Protein AF-A0A7R9A5H7-F1 (afdb_monomer)

Mean predicted aligned error: 11.34 Å

pLDDT: mean 80.97, std 15.88, range [33.88, 97.56]

Organism: NCBI:txid69355

Foldseek 3Di:
DWDFDDDDPPPPDPDTDTHDQVVDPPRDDPPDDDDDDDDDDDDPDDPVVVVVVVVVVVVVVCVVLVVLLVVLVVDDLVRLLLLQCLLPDVLSVLLSCLNVQLQVFFLSLLLLLLSLLLSVLQSLQLQVCQVPVDGDLDSQVSLVDPVLCVQLPVVLSVVCCQLCHDLLHVNSLCCSLQLQDFSVNSHSSNSSVSSSSSSSSSVSCVVVPVRDRDRDAFDDADLPQPQAQQDLLVVCLVVVLVDPLQDPRLNVLSVVLNVCVVVVVLLSNVSSVNSSVFLSLQVVLCVQVVHDPCLSHRDSPDDHCTPVNCLVPVVRVPVVDPVVVNVSCCQCCPDPPHRNVSSSSSNVRDPCVPCRVSNNSRD

Sequence (363 aa):
MDAIVEGEPGTGIRTNIVLPISLLSPPVKEMMTVIMKISIPSSSASSGEERDWYLQKLGALAEVSSAYIDRVKSFNDEEFSDCVAWTGKESTHILLQCRRDAQTGGVQSLLSLLLVSSHLERALGNVYWQMDRSVPIHMRDLLSSPHLKAIFEPDLMEMLQVLVGPPVSLNLRNLVWHGFLSPSEAYPVLPLLLIHAIMELGSSLQRHTDINIIPRPPAVVSSEIPSCPTLDLQVYLKDILSSPYVMSEMKCIWLAACEYALSQRYGESIILLLPQLECSLRILYCEVNGLPGRIITAEQDSLYLTFDEMMLRPKKLARLLPSNIMEMLLDLLIYPEGPRIRDRISHAELDLIKNCLLIFMPL

Radius of gyration: 23.61 Å; Cα contacts (8 Å, |Δi|>4): 423; chains: 1; bounding box: 52×78×53 Å

InterPro domains:
  IPR025209 Endoplasmic reticulum membrane-associated RNA degradation protein, N-terminal [PF13910] (122-200)
  IPR039635 Endoplasmic reticulum membrane-associated RNA degradation protein [PTHR31701] (108-352)

Structure (mmCIF, N/CA/C/O backbone):
data_AF-A0A7R9A5H7-F1
#
_entry.id   AF-A0A7R9A5H7-F1
#
loop_
_atom_site.group_PDB
_atom_site.id
_atom_site.type_symbol
_atom_site.label_atom_id
_atom_site.label_alt_id
_atom_site.label_comp_id
_atom_site.label_asym_id
_atom_site.label_entity_id
_atom_site.label_seq_id
_atom_site.pdbx_PDB_ins_code
_atom_site.Cartn_x
_atom_site.Cartn_y
_atom_site.Cartn_z
_atom_site.occupancy
_atom_site.B_iso_or_equiv
_atom_site.auth_seq_id
_atom_site.auth_comp_id
_atom_site.auth_asym_id
_atom_site.auth_atom_id
_atom_site.pdbx_PDB_model_num
ATOM 1 N N . MET A 1 1 ? 8.489 -51.190 -8.632 1.00 60.28 1 MET A N 1
ATOM 2 C CA . MET A 1 1 ? 8.102 -51.202 -10.054 1.00 60.28 1 MET A CA 1
ATOM 3 C C . MET A 1 1 ? 7.170 -50.032 -10.225 1.00 60.28 1 MET A C 1
ATOM 5 O O . MET A 1 1 ? 6.229 -49.922 -9.440 1.00 60.28 1 MET A O 1
ATOM 9 N N . ASP A 1 2 ? 7.471 -49.174 -11.186 1.00 68.50 2 ASP A N 1
ATOM 10 C CA . ASP A 1 2 ? 6.737 -47.936 -11.409 1.00 68.50 2 ASP A CA 1
ATOM 11 C C . ASP A 1 2 ? 5.939 -48.069 -12.704 1.00 68.50 2 ASP A C 1
ATOM 13 O O . ASP A 1 2 ? 6.400 -48.697 -13.659 1.00 68.50 2 ASP A O 1
ATOM 17 N N . ALA A 1 3 ? 4.729 -47.522 -12.714 1.00 67.75 3 ALA A N 1
ATOM 18 C CA . ALA A 1 3 ? 3.887 -47.446 -13.896 1.00 67.75 3 ALA A CA 1
ATOM 19 C C . ALA A 1 3 ? 4.054 -46.071 -14.545 1.00 67.75 3 ALA A C 1
ATOM 21 O O . ALA A 1 3 ? 4.063 -45.049 -13.856 1.00 67.75 3 ALA A O 1
ATOM 22 N N . ILE A 1 4 ? 4.159 -46.052 -15.872 1.00 72.19 4 ILE A N 1
ATOM 23 C CA . ILE A 1 4 ? 4.100 -44.824 -16.663 1.00 72.19 4 ILE A CA 1
ATOM 24 C C . ILE A 1 4 ? 2.643 -44.630 -17.073 1.00 72.19 4 ILE A C 1
ATOM 26 O O . ILE A 1 4 ? 2.078 -45.480 -17.759 1.00 72.19 4 ILE A O 1
ATOM 30 N N . VAL A 1 5 ? 2.033 -43.535 -16.623 1.00 69.31 5 VAL A N 1
ATOM 31 C CA . VAL A 1 5 ? 0.663 -43.160 -16.982 1.00 69.31 5 VAL A CA 1
ATOM 32 C C . VAL A 1 5 ? 0.712 -42.010 -17.979 1.00 69.31 5 VAL A C 1
ATOM 34 O O . VAL A 1 5 ? 1.260 -40.946 -17.682 1.00 69.31 5 VAL A O 1
ATOM 37 N N . GLU A 1 6 ? 0.137 -42.231 -19.158 1.00 67.69 6 GLU A N 1
ATOM 38 C CA . GLU A 1 6 ? -0.001 -41.218 -20.204 1.00 67.69 6 GLU A CA 1
ATOM 39 C C . GLU A 1 6 ? -1.362 -40.521 -20.070 1.00 67.69 6 GLU A C 1
ATOM 41 O O . GLU A 1 6 ? -2.392 -41.172 -19.878 1.00 67.69 6 GLU A O 1
ATOM 46 N N . GLY A 1 7 ? -1.371 -39.188 -20.129 1.00 62.53 7 GLY A N 1
ATOM 47 C CA . GLY A 1 7 ? -2.604 -38.403 -20.079 1.00 62.53 7 GLY A CA 1
ATOM 48 C C . GLY A 1 7 ? -3.369 -38.472 -21.401 1.00 62.53 7 GLY A C 1
ATOM 49 O O . GLY A 1 7 ? -2.778 -38.331 -22.471 1.00 62.53 7 GLY A O 1
ATOM 50 N N . GLU A 1 8 ? -4.693 -38.643 -21.347 1.00 60.75 8 GLU A N 1
ATOM 51 C CA . GLU A 1 8 ? -5.520 -38.554 -22.554 1.00 60.75 8 GLU A CA 1
ATOM 52 C C . GLU A 1 8 ? -5.521 -37.118 -23.117 1.00 60.75 8 GLU A C 1
ATOM 54 O O . GLU A 1 8 ? -5.606 -36.146 -22.349 1.00 60.75 8 GLU A O 1
ATOM 59 N N . PRO A 1 9 ? -5.484 -36.947 -24.452 1.00 52.91 9 PRO A N 1
ATOM 60 C CA . PRO A 1 9 ? -5.570 -35.636 -25.084 1.00 52.91 9 PRO A CA 1
ATOM 61 C C . PRO A 1 9 ? -6.820 -34.869 -24.626 1.00 52.91 9 PRO A C 1
ATOM 63 O O . PRO A 1 9 ? -7.940 -35.348 -24.766 1.00 52.91 9 PRO A O 1
ATOM 66 N N . GLY A 1 10 ? -6.631 -33.658 -24.089 1.00 53.56 10 GLY A N 1
ATOM 67 C CA . GLY A 1 10 ? -7.722 -32.794 -23.608 1.00 53.56 10 GLY A CA 1
ATOM 68 C C . GLY A 1 10 ? -7.924 -32.769 -22.088 1.00 53.56 10 GLY A C 1
ATOM 69 O O . GLY A 1 10 ? -8.675 -31.933 -21.599 1.00 53.56 10 GLY A O 1
ATOM 70 N N . THR A 1 11 ? -7.209 -33.604 -21.327 1.00 55.09 11 THR A N 1
ATOM 71 C CA . THR A 1 11 ? -7.304 -33.666 -19.850 1.00 55.09 11 THR A CA 1
ATOM 72 C C . THR A 1 11 ? -6.388 -32.680 -19.106 1.00 55.09 11 THR A C 1
ATOM 74 O O . THR A 1 11 ? -6.366 -32.654 -17.879 1.00 55.09 11 THR A O 1
ATOM 77 N N . GLY A 1 12 ? -5.618 -31.853 -19.825 1.00 49.81 12 GLY A N 1
ATOM 78 C CA . GLY A 1 12 ? -4.694 -30.868 -19.240 1.00 49.81 12 GLY A CA 1
ATOM 79 C C . GLY A 1 12 ? -3.368 -31.445 -18.721 1.00 49.81 12 GLY A C 1
ATOM 80 O O . GLY A 1 12 ? -2.434 -30.685 -18.478 1.00 49.81 12 GLY A O 1
ATOM 81 N N . ILE A 1 13 ? -3.236 -32.771 -18.628 1.00 53.62 13 ILE A N 1
ATOM 82 C CA . ILE A 1 13 ? -1.994 -33.458 -18.254 1.00 53.62 13 ILE A CA 1
ATOM 83 C C . ILE A 1 13 ? -1.154 -33.665 -19.521 1.00 53.62 13 ILE A C 1
ATOM 85 O O . ILE A 1 13 ? -1.473 -34.503 -20.358 1.00 53.62 13 ILE A O 1
ATOM 89 N N . ARG A 1 14 ? -0.097 -32.859 -19.693 1.00 47.81 14 ARG A N 1
ATOM 90 C CA . ARG A 1 14 ? 0.776 -32.874 -20.889 1.00 47.81 14 ARG A CA 1
ATOM 91 C C . ARG A 1 14 ? 2.026 -33.751 -20.753 1.00 47.81 14 ARG A C 1
ATOM 93 O O . ARG A 1 14 ? 2.847 -33.767 -21.665 1.00 47.81 14 ARG A O 1
ATOM 100 N N . THR A 1 15 ? 2.202 -34.443 -19.630 1.00 56.44 15 THR A N 1
ATOM 101 C CA . THR A 1 15 ? 3.423 -35.199 -19.325 1.00 56.44 15 THR A CA 1
ATOM 102 C C . THR A 1 15 ? 3.112 -36.599 -18.811 1.00 56.44 15 THR A C 1
ATOM 104 O O . THR A 1 15 ? 2.104 -36.821 -18.142 1.00 56.44 15 THR A O 1
ATOM 107 N N . ASN A 1 16 ? 4.007 -37.540 -19.117 1.00 64.81 16 ASN A N 1
ATOM 108 C CA . ASN A 1 16 ? 3.964 -38.896 -18.582 1.00 64.81 16 ASN A CA 1
ATOM 109 C C . ASN A 1 16 ? 4.237 -38.852 -17.075 1.00 64.81 16 ASN A C 1
ATOM 111 O O . ASN A 1 16 ? 5.277 -38.349 -16.644 1.00 64.81 16 ASN A O 1
ATOM 115 N N . ILE A 1 17 ? 3.307 -39.371 -16.275 1.00 65.50 17 ILE A N 1
ATOM 116 C CA . ILE A 1 17 ? 3.419 -39.397 -14.815 1.00 65.50 17 ILE A CA 1
ATOM 117 C C . ILE A 1 17 ? 3.947 -40.768 -14.403 1.00 65.50 17 ILE A C 1
ATOM 119 O O . ILE A 1 17 ? 3.361 -41.798 -14.737 1.00 65.50 17 ILE A O 1
ATOM 123 N N . VAL A 1 18 ? 5.053 -40.780 -13.661 1.00 69.94 18 VAL A N 1
ATOM 124 C CA . VAL A 1 18 ? 5.588 -41.997 -13.043 1.00 69.94 18 VAL A CA 1
ATOM 125 C C . VAL A 1 18 ? 4.899 -42.189 -11.694 1.00 69.94 18 VAL A C 1
ATOM 127 O O . VAL A 1 18 ? 5.026 -41.344 -10.809 1.00 69.94 18 VAL A O 1
ATOM 130 N N . LEU A 1 19 ? 4.157 -43.286 -11.534 1.00 65.56 19 LEU A N 1
ATOM 131 C CA . LEU A 1 19 ? 3.451 -43.618 -10.295 1.00 65.56 19 LEU A CA 1
ATOM 132 C C . LEU A 1 19 ? 3.940 -44.955 -9.724 1.00 65.56 19 LEU A C 1
ATOM 134 O O . LEU A 1 19 ? 4.037 -45.937 -10.464 1.00 65.56 19 LEU A O 1
ATOM 138 N N . PRO A 1 20 ? 4.165 -45.050 -8.403 1.00 70.44 20 PRO A N 1
ATOM 139 C CA . PRO A 1 20 ? 4.337 -46.335 -7.739 1.00 70.44 20 PRO A CA 1
ATOM 140 C C . PRO A 1 20 ? 3.118 -47.238 -7.974 1.00 70.44 20 PRO A C 1
ATOM 142 O O . PRO A 1 20 ? 1.987 -46.842 -7.684 1.00 70.44 20 PRO A O 1
ATOM 145 N N . ILE A 1 21 ? 3.332 -48.478 -8.434 1.00 67.25 21 ILE A N 1
ATOM 146 C CA . ILE A 1 21 ? 2.239 -49.446 -8.684 1.00 67.25 21 ILE A CA 1
ATOM 147 C C . ILE A 1 21 ? 1.399 -49.705 -7.421 1.00 67.25 21 ILE A C 1
ATOM 149 O O . ILE A 1 21 ? 0.213 -50.003 -7.518 1.00 67.25 21 ILE A O 1
ATOM 153 N N . SER A 1 22 ? 1.979 -49.534 -6.229 1.00 68.94 22 SER A N 1
ATOM 154 C CA . SER A 1 22 ? 1.278 -49.663 -4.945 1.00 68.94 22 SER A CA 1
ATOM 155 C C . SER A 1 22 ? 0.142 -48.654 -4.737 1.00 68.94 22 SER A C 1
ATOM 157 O O . SER A 1 22 ? -0.723 -48.903 -3.901 1.00 68.94 22 SER A O 1
ATOM 159 N N . LEU A 1 23 ? 0.129 -47.534 -5.468 1.00 60.19 23 LEU A N 1
ATOM 160 C CA . LEU A 1 23 ? -0.928 -46.518 -5.398 1.00 60.19 23 LEU A CA 1
ATOM 161 C C . LEU A 1 23 ? -2.096 -46.800 -6.354 1.00 60.19 23 LEU A C 1
ATOM 163 O O . LEU A 1 23 ? -3.109 -46.103 -6.309 1.00 60.19 23 LEU A O 1
ATOM 167 N N . LEU A 1 24 ? -1.970 -47.808 -7.219 1.00 65.12 24 LEU A N 1
ATOM 168 C CA . LEU A 1 24 ? -2.985 -48.168 -8.198 1.00 65.12 24 LEU A CA 1
ATOM 169 C C . LEU A 1 24 ? -3.848 -49.318 -7.659 1.00 65.12 24 LEU A C 1
ATOM 171 O O . LEU A 1 24 ? -3.350 -50.406 -7.371 1.00 65.12 24 LEU A O 1
ATOM 175 N N . SER A 1 25 ? -5.154 -49.077 -7.518 1.00 60.97 25 SER A N 1
ATOM 176 C CA . SER A 1 25 ? -6.125 -50.063 -7.029 1.00 60.97 25 SER A CA 1
ATOM 177 C C . SER A 1 25 ? -7.358 -50.097 -7.937 1.00 60.97 25 SER A C 1
ATOM 179 O O . SER A 1 25 ? -7.887 -49.027 -8.252 1.00 60.97 25 SER A O 1
ATOM 181 N N . PRO A 1 26 ? -7.860 -51.280 -8.344 1.00 56.12 26 PRO A N 1
ATOM 182 C CA . PRO A 1 26 ? -7.322 -52.631 -8.100 1.00 56.12 26 PRO A CA 1
ATOM 183 C C . PRO A 1 26 ? -5.987 -52.869 -8.843 1.00 56.12 26 PRO A C 1
ATOM 185 O O . PRO A 1 26 ? -5.640 -52.048 -9.686 1.00 56.12 26 PRO A O 1
ATOM 188 N N . PRO A 1 27 ? -5.224 -53.951 -8.559 1.00 63.53 27 PRO A N 1
ATOM 189 C CA . PRO A 1 27 ? -3.934 -54.212 -9.208 1.00 63.53 27 PRO A CA 1
ATOM 190 C C . PRO A 1 27 ? -4.048 -54.135 -10.734 1.00 63.53 27 PRO A C 1
ATOM 192 O O . PRO A 1 27 ? -4.725 -54.944 -11.373 1.00 63.53 27 PRO A O 1
ATOM 195 N N . VAL A 1 28 ? -3.400 -53.116 -11.294 1.00 63.56 28 VAL A N 1
ATOM 196 C CA . VAL A 1 28 ? -3.519 -52.723 -12.698 1.00 63.56 28 VAL A CA 1
ATOM 197 C C . VAL A 1 28 ? -2.587 -53.589 -13.549 1.00 63.56 28 VAL A C 1
ATOM 199 O O . VAL A 1 28 ? -1.436 -53.820 -13.180 1.00 63.56 28 VAL A O 1
ATOM 202 N N . LYS A 1 29 ? -3.089 -54.100 -14.678 1.00 66.38 29 LYS A N 1
ATOM 203 C CA . LYS A 1 29 ? -2.291 -54.803 -15.700 1.00 66.38 29 LYS A CA 1
ATOM 204 C C . LYS A 1 29 ? -1.829 -53.809 -16.771 1.00 66.38 29 LYS A C 1
ATOM 206 O O . LYS A 1 29 ? -2.399 -52.726 -16.879 1.00 66.38 29 LYS A O 1
ATOM 211 N N . GLU A 1 30 ? -0.822 -54.170 -17.569 1.00 67.19 30 GLU A N 1
ATOM 212 C CA . GLU A 1 30 ? -0.385 -53.347 -18.708 1.00 67.19 30 GLU A CA 1
ATOM 213 C C . GLU A 1 30 ? -1.578 -52.932 -19.591 1.00 67.19 30 GLU A C 1
ATOM 215 O O . GLU A 1 30 ? -2.473 -53.740 -19.846 1.00 67.19 30 GLU A O 1
ATOM 220 N N . MET A 1 31 ? -1.570 -51.676 -20.059 1.00 60.97 31 MET A N 1
ATOM 221 C CA . MET A 1 31 ? -2.555 -51.106 -20.997 1.00 60.97 31 MET A CA 1
ATOM 222 C C . MET A 1 31 ? -3.990 -50.974 -20.446 1.00 60.97 31 MET A C 1
ATOM 224 O O . MET A 1 31 ? -4.966 -51.140 -21.178 1.00 60.97 31 MET A O 1
ATOM 228 N N . MET A 1 32 ? -4.143 -50.663 -19.156 1.00 66.81 32 MET A N 1
ATOM 229 C CA . MET A 1 32 ? -5.438 -50.328 -18.550 1.00 66.81 32 MET A CA 1
ATOM 230 C C . MET A 1 32 ? -5.624 -48.817 -18.384 1.00 66.81 32 MET A C 1
ATOM 232 O O . MET A 1 32 ? -4.744 -48.124 -17.879 1.00 66.81 32 MET A O 1
ATOM 236 N N . THR A 1 33 ? -6.812 -48.322 -18.730 1.00 60.03 33 THR A N 1
ATOM 237 C CA . THR A 1 33 ? -7.227 -46.946 -18.437 1.00 60.03 33 THR A CA 1
ATOM 238 C C . THR A 1 33 ? -7.608 -46.822 -16.963 1.00 60.03 33 THR A C 1
ATOM 240 O O . THR A 1 33 ? -8.487 -47.539 -16.480 1.00 60.03 33 THR A O 1
ATOM 243 N N . VAL A 1 34 ? -6.970 -45.898 -16.243 1.00 62.16 34 VAL A N 1
ATOM 244 C CA . VAL A 1 34 ? -7.267 -45.601 -14.834 1.00 62.16 34 VAL A CA 1
ATOM 245 C C . VAL A 1 34 ? -7.814 -44.182 -14.737 1.00 62.16 34 VAL A C 1
ATOM 247 O O . VAL A 1 34 ? -7.203 -43.241 -15.235 1.00 62.16 34 VAL A O 1
ATOM 250 N N . ILE A 1 35 ? -8.959 -44.010 -14.075 1.00 58.12 35 ILE A N 1
ATOM 251 C CA . ILE A 1 35 ? -9.524 -42.681 -13.814 1.00 58.12 35 ILE A CA 1
ATOM 252 C C . ILE A 1 35 ? -8.920 -42.152 -12.512 1.00 58.12 35 ILE A C 1
ATOM 254 O O . ILE A 1 35 ? -9.302 -42.582 -11.423 1.00 58.12 35 ILE A O 1
ATOM 258 N N . MET A 1 36 ? -7.993 -41.201 -12.618 1.00 54.75 36 MET A N 1
ATOM 259 C CA . MET A 1 36 ? -7.456 -40.488 -11.461 1.00 54.75 36 MET A CA 1
ATOM 260 C C . MET A 1 36 ? -8.375 -39.315 -11.108 1.00 54.75 36 MET A C 1
ATOM 262 O O . MET A 1 36 ? -8.442 -38.322 -11.829 1.00 54.75 36 MET A O 1
ATOM 266 N N . LYS A 1 37 ? -9.090 -39.417 -9.985 1.00 48.34 37 LYS A N 1
ATOM 267 C CA . LYS A 1 37 ? -9.827 -38.283 -9.416 1.00 48.34 37 LYS A CA 1
ATOM 268 C C . LYS A 1 37 ? -8.934 -37.552 -8.424 1.00 48.34 37 LYS A C 1
ATOM 270 O O . LYS A 1 37 ? -8.721 -38.033 -7.316 1.00 48.34 37 LYS A O 1
ATOM 275 N N . ILE A 1 38 ? -8.434 -36.389 -8.824 1.00 46.72 38 ILE A N 1
ATOM 276 C CA . ILE A 1 38 ? -7.750 -35.461 -7.924 1.00 46.72 38 ILE A CA 1
ATOM 277 C C . ILE A 1 38 ? -8.822 -34.549 -7.333 1.00 46.72 38 ILE A C 1
ATOM 279 O O . ILE A 1 38 ? -9.308 -33.635 -7.993 1.00 46.72 38 ILE A O 1
ATOM 283 N N . SER A 1 39 ? -9.241 -34.834 -6.107 1.00 38.53 39 SER A N 1
ATOM 284 C CA . SER A 1 39 ? -10.119 -33.952 -5.341 1.00 38.53 39 SER A CA 1
ATOM 285 C C . SER A 1 39 ? -9.279 -33.085 -4.414 1.00 38.53 39 SER A C 1
ATOM 287 O O . SER A 1 39 ? -8.539 -33.606 -3.581 1.00 38.53 39 SER A O 1
ATOM 289 N N . ILE A 1 40 ? -9.418 -31.768 -4.545 1.00 35.97 40 ILE A N 1
ATOM 290 C CA . ILE A 1 40 ? -8.975 -30.820 -3.522 1.00 35.97 40 ILE A CA 1
ATOM 291 C C . ILE A 1 40 ? -9.947 -30.996 -2.347 1.00 35.97 40 ILE A C 1
ATOM 293 O O . ILE A 1 40 ? -11.157 -30.899 -2.571 1.00 35.97 40 ILE A O 1
ATOM 297 N N . PRO A 1 41 ? -9.484 -31.337 -1.132 1.00 33.88 41 PRO A N 1
ATOM 298 C CA . PRO A 1 41 ? -10.385 -31.543 -0.009 1.00 33.88 41 PRO A CA 1
ATOM 299 C C . PRO A 1 41 ? -11.133 -30.242 0.300 1.00 33.88 41 PRO A C 1
ATOM 301 O O . PRO A 1 41 ? -10.535 -29.238 0.675 1.00 33.88 41 PRO A O 1
ATOM 304 N N . SER A 1 42 ? -12.454 -30.268 0.136 1.00 36.44 42 SER A N 1
ATOM 305 C CA . SER A 1 42 ? -13.348 -29.210 0.593 1.00 36.44 42 SER A CA 1
ATOM 306 C C . SER A 1 42 ? -13.478 -29.291 2.117 1.00 36.44 42 SER A C 1
ATOM 308 O O . SER A 1 42 ? -14.165 -30.173 2.631 1.00 36.44 42 SER A O 1
ATOM 310 N N . SER A 1 43 ? -12.761 -28.398 2.801 1.00 43.78 43 SER A N 1
ATOM 311 C CA . SER A 1 43 ? -12.995 -27.878 4.157 1.00 43.78 43 SER A CA 1
ATOM 312 C C . SER A 1 43 ? -13.635 -28.829 5.186 1.00 43.78 43 SER A C 1
ATOM 314 O O . SER A 1 43 ? -14.854 -28.867 5.370 1.00 43.78 43 SER A O 1
ATOM 316 N N . SER A 1 44 ? -12.786 -29.488 5.971 1.00 35.28 44 SER A N 1
ATOM 317 C CA . SER A 1 44 ? -13.060 -29.759 7.391 1.00 35.28 44 SER A CA 1
ATOM 318 C C . SER A 1 44 ? -11.775 -29.623 8.214 1.00 35.28 44 SER A C 1
ATOM 320 O O . SER A 1 44 ? -11.528 -30.411 9.125 1.00 35.28 44 SER A O 1
ATOM 322 N N . ALA A 1 45 ? -10.928 -28.671 7.829 1.00 36.44 45 ALA A N 1
ATOM 323 C CA . ALA A 1 45 ? -9.705 -28.354 8.538 1.00 36.44 45 ALA A CA 1
ATOM 324 C C . ALA A 1 45 ? -10.049 -27.373 9.662 1.00 36.44 45 ALA A C 1
ATOM 326 O O . ALA A 1 45 ? -10.779 -26.401 9.465 1.00 36.44 45 ALA A O 1
ATOM 327 N N . SER A 1 46 ? -9.582 -27.672 10.866 1.00 37.47 46 SER A N 1
ATOM 328 C CA . SER A 1 46 ? -9.687 -26.747 11.995 1.00 37.47 46 SER A CA 1
ATOM 329 C C . SER A 1 46 ? -8.977 -25.427 11.653 1.00 37.47 46 SER A C 1
ATOM 331 O O . SER A 1 46 ? -8.029 -25.422 10.872 1.00 37.47 46 SER A O 1
ATOM 333 N N . SER A 1 47 ? -9.383 -24.299 12.244 1.00 44.34 47 SER A N 1
ATOM 334 C CA . SER A 1 47 ? -8.794 -22.973 11.962 1.00 44.34 47 SER A CA 1
ATOM 335 C C . SER A 1 47 ? -7.268 -22.885 12.170 1.00 44.34 47 SER A C 1
ATOM 337 O O . SER A 1 47 ? -6.639 -21.929 11.720 1.00 44.34 47 SER A O 1
ATOM 339 N N . GLY A 1 48 ? -6.659 -23.874 12.837 1.00 37.03 48 GLY A N 1
ATOM 340 C CA . GLY A 1 48 ? -5.206 -24.037 12.926 1.00 37.03 48 GLY A CA 1
ATOM 341 C C . GLY A 1 48 ? -4.565 -24.663 11.681 1.00 37.03 48 GLY A C 1
ATOM 342 O O . GLY A 1 48 ? -3.497 -24.226 11.273 1.00 37.03 48 GLY A O 1
ATOM 343 N N . GLU A 1 49 ? -5.221 -25.623 11.028 1.00 38.84 49 GLU A N 1
ATOM 344 C CA . GLU A 1 49 ? -4.686 -26.341 9.860 1.00 38.84 49 GLU A CA 1
ATOM 345 C C . GLU A 1 49 ? -4.697 -25.484 8.580 1.00 38.84 49 GLU A C 1
ATOM 347 O O . GLU A 1 49 ? -3.775 -25.578 7.771 1.00 38.84 49 GLU A O 1
ATOM 352 N N . GLU A 1 50 ? -5.685 -24.595 8.407 1.00 42.56 50 GLU A N 1
ATOM 353 C CA . GLU A 1 50 ? -5.681 -23.602 7.314 1.00 42.56 50 GLU A CA 1
ATOM 354 C C . GLU A 1 50 ? -4.561 -22.564 7.486 1.00 42.56 50 GLU A C 1
ATOM 356 O O . GLU A 1 50 ? -3.890 -22.196 6.517 1.00 42.56 50 GLU A O 1
ATOM 361 N N . ARG A 1 51 ? -4.305 -22.138 8.731 1.00 40.16 51 ARG A N 1
ATOM 362 C CA . ARG A 1 51 ? -3.195 -21.239 9.066 1.00 40.16 51 ARG A CA 1
ATOM 363 C C . ARG A 1 51 ? -1.847 -21.906 8.796 1.00 40.16 51 ARG A C 1
ATOM 365 O O . ARG A 1 51 ? -0.979 -21.283 8.188 1.00 40.16 51 ARG A O 1
ATOM 372 N N . ASP A 1 52 ? -1.688 -23.168 9.185 1.00 41.62 52 ASP A N 1
ATOM 373 C CA . ASP A 1 52 ? -0.463 -23.936 8.948 1.00 41.62 52 ASP A CA 1
ATOM 374 C C . ASP A 1 52 ? -0.211 -24.175 7.454 1.00 41.62 52 ASP A C 1
ATOM 376 O O . ASP A 1 52 ? 0.924 -24.047 6.997 1.00 41.62 52 ASP A O 1
ATOM 380 N N . TRP A 1 53 ? -1.256 -24.422 6.658 1.00 45.25 53 TRP A N 1
ATOM 381 C CA . TRP A 1 53 ? -1.143 -24.529 5.201 1.00 45.25 53 TRP A CA 1
ATOM 382 C C . TRP A 1 53 ? -0.696 -23.212 4.542 1.00 45.25 53 TRP A C 1
ATOM 384 O O . TRP A 1 53 ? 0.208 -23.218 3.699 1.00 45.25 53 TRP A O 1
ATOM 394 N N . TYR A 1 54 ? -1.282 -22.076 4.936 1.00 45.50 54 TYR A N 1
ATOM 395 C CA . TYR A 1 54 ? -0.913 -20.759 4.404 1.00 45.50 54 TYR A CA 1
ATOM 396 C C . TYR A 1 54 ? 0.528 -20.390 4.779 1.00 45.50 54 TYR A C 1
ATOM 398 O O . TYR A 1 54 ? 1.316 -19.981 3.923 1.00 45.50 54 TYR A O 1
ATOM 406 N N . LEU A 1 55 ? 0.918 -20.631 6.036 1.00 47.38 55 LEU A N 1
ATOM 407 C CA . LEU A 1 55 ? 2.291 -20.451 6.510 1.00 47.38 55 LEU A CA 1
ATOM 408 C C . LEU A 1 55 ? 3.278 -21.386 5.796 1.00 47.38 55 LEU A C 1
ATOM 410 O O . LEU A 1 55 ? 4.387 -20.966 5.476 1.00 47.38 55 LEU A O 1
ATOM 414 N N . GLN A 1 56 ? 2.880 -22.619 5.473 1.00 48.94 56 GLN A N 1
ATOM 415 C CA . GLN A 1 56 ? 3.698 -23.559 4.704 1.00 48.94 56 GLN A CA 1
ATOM 416 C C . GLN A 1 56 ? 3.882 -23.109 3.245 1.00 48.94 56 GLN A C 1
ATOM 418 O O . GLN A 1 56 ? 4.977 -23.235 2.696 1.00 48.94 56 GLN A O 1
ATOM 423 N N . LYS A 1 57 ? 2.849 -22.539 2.609 1.00 53.56 57 LYS A N 1
ATOM 424 C CA . LYS A 1 57 ? 2.948 -21.953 1.260 1.00 53.56 57 LYS A CA 1
ATOM 425 C C . LYS A 1 57 ? 3.801 -20.688 1.241 1.00 53.56 57 LYS A C 1
ATOM 427 O O . LYS A 1 57 ? 4.629 -20.545 0.342 1.00 53.56 57 LYS A O 1
ATOM 432 N N . LEU A 1 58 ? 3.664 -19.825 2.248 1.00 51.19 58 LEU A N 1
ATOM 433 C CA . LEU A 1 58 ? 4.568 -18.694 2.460 1.00 51.19 58 LEU A CA 1
ATOM 434 C C . LEU A 1 58 ? 6.007 -19.158 2.734 1.00 51.19 58 LEU A C 1
ATOM 436 O O . LEU A 1 58 ? 6.942 -18.535 2.243 1.00 51.19 58 LEU A O 1
ATOM 440 N N . GLY A 1 59 ? 6.194 -20.274 3.443 1.00 48.22 59 GLY A N 1
ATOM 441 C CA . GLY A 1 59 ? 7.498 -20.899 3.680 1.00 48.22 59 GLY A CA 1
ATOM 442 C C . GLY A 1 59 ? 8.151 -21.447 2.406 1.00 48.22 59 GLY A C 1
ATOM 443 O O . GLY A 1 59 ? 9.329 -21.203 2.166 1.00 48.22 59 GLY A O 1
ATOM 444 N N . ALA A 1 60 ? 7.384 -22.107 1.534 1.00 52.22 60 ALA A N 1
ATOM 445 C CA . ALA A 1 60 ? 7.869 -22.562 0.227 1.00 52.22 60 ALA A CA 1
ATOM 446 C C . ALA A 1 60 ? 8.191 -21.386 -0.715 1.00 52.22 60 ALA A C 1
ATOM 448 O O . ALA A 1 60 ? 9.178 -21.422 -1.450 1.00 52.22 60 ALA A O 1
ATOM 449 N N . LEU A 1 61 ? 7.392 -20.312 -0.656 1.00 54.91 61 LEU A N 1
ATOM 450 C CA . LEU A 1 61 ? 7.739 -19.035 -1.276 1.00 54.91 61 LEU A CA 1
ATOM 451 C C . LEU A 1 61 ? 9.039 -18.488 -0.684 1.00 54.91 61 LEU A C 1
ATOM 453 O O . LEU A 1 61 ? 9.861 -18.014 -1.452 1.00 54.91 61 LEU A O 1
ATOM 457 N N . ALA A 1 62 ? 9.269 -18.579 0.626 1.00 54.06 62 ALA A N 1
ATOM 458 C CA . ALA A 1 62 ? 10.450 -18.023 1.282 1.00 54.06 62 ALA A CA 1
ATOM 459 C C . ALA A 1 62 ? 11.773 -18.672 0.834 1.00 54.06 62 ALA A C 1
ATOM 461 O O . ALA A 1 62 ? 12.749 -17.946 0.654 1.00 54.06 62 ALA A O 1
ATOM 462 N N . GLU A 1 63 ? 11.817 -19.987 0.592 1.00 52.16 63 GLU A N 1
ATOM 463 C CA . GLU A 1 63 ? 13.032 -20.662 0.097 1.00 52.16 63 GLU A CA 1
ATOM 464 C C . GLU A 1 63 ? 13.393 -20.233 -1.332 1.00 52.16 63 GLU A C 1
ATOM 466 O O . GLU A 1 63 ? 14.539 -19.887 -1.610 1.00 52.16 63 GLU A O 1
ATOM 471 N N . VAL A 1 64 ? 12.405 -20.164 -2.230 1.00 55.94 64 VAL A N 1
ATOM 472 C CA . VAL A 1 64 ? 12.601 -19.667 -3.605 1.00 55.94 64 VAL A CA 1
ATOM 473 C C . VAL A 1 64 ? 12.860 -18.156 -3.613 1.00 55.94 64 VAL A C 1
ATOM 475 O O . VAL A 1 64 ? 13.644 -17.648 -4.413 1.00 55.94 64 VAL A O 1
ATOM 478 N N . SER A 1 65 ? 12.240 -17.428 -2.687 1.00 65.38 65 SER A N 1
ATOM 479 C CA . SER A 1 65 ? 12.390 -15.982 -2.559 1.00 65.38 65 SER A CA 1
ATOM 480 C C . SER A 1 65 ? 13.710 -15.576 -1.923 1.00 65.38 65 SER A C 1
ATOM 482 O O . SER A 1 65 ? 14.124 -14.443 -2.137 1.00 65.38 65 SER A O 1
ATOM 484 N N . SER A 1 66 ? 14.396 -16.452 -1.180 1.00 68.44 66 SER A N 1
ATOM 485 C CA . SER A 1 66 ? 15.664 -16.112 -0.523 1.00 68.44 66 SER A CA 1
ATOM 486 C C . SER A 1 66 ? 16.710 -15.659 -1.544 1.00 68.44 66 SER A C 1
ATOM 488 O O . SER A 1 66 ? 17.303 -14.598 -1.368 1.00 68.44 66 SER A O 1
ATOM 490 N N . ALA A 1 67 ? 16.859 -16.383 -2.657 1.00 71.94 67 ALA A N 1
ATOM 491 C CA . ALA A 1 67 ? 17.800 -16.020 -3.715 1.00 71.94 67 ALA A CA 1
ATOM 492 C C . ALA A 1 67 ? 17.445 -14.675 -4.380 1.00 71.94 67 ALA A C 1
ATOM 494 O O . ALA A 1 67 ? 18.327 -13.857 -4.648 1.00 71.94 67 ALA A O 1
ATOM 495 N N . TYR A 1 68 ? 16.153 -14.409 -4.604 1.00 76.75 68 TYR A N 1
ATOM 496 C CA . TYR A 1 68 ? 15.686 -13.136 -5.167 1.00 76.75 68 TYR A CA 1
ATOM 497 C C . TYR A 1 68 ? 15.870 -11.970 -4.190 1.00 76.75 68 TYR A C 1
ATOM 499 O O . TYR A 1 68 ? 16.285 -10.883 -4.586 1.00 76.75 68 TYR A O 1
ATOM 507 N N . ILE A 1 69 ? 15.616 -12.202 -2.903 1.00 79.81 69 ILE A N 1
ATOM 508 C CA . ILE A 1 69 ? 15.840 -11.230 -1.834 1.00 79.81 69 ILE A CA 1
ATOM 509 C C . ILE A 1 69 ? 17.326 -10.888 -1.721 1.00 79.81 69 ILE A C 1
ATOM 511 O O . ILE A 1 69 ? 17.670 -9.711 -1.620 1.00 79.81 69 ILE A O 1
ATOM 515 N N . ASP A 1 70 ? 18.200 -11.893 -1.735 1.00 83.94 70 ASP A N 1
ATOM 516 C CA . ASP A 1 70 ? 19.644 -11.686 -1.635 1.00 83.94 70 ASP A CA 1
ATOM 517 C C . ASP A 1 70 ? 20.155 -10.875 -2.823 1.00 83.94 70 ASP A C 1
ATOM 519 O O . ASP A 1 70 ? 20.962 -9.962 -2.642 1.00 83.94 70 ASP A O 1
ATOM 523 N N . ARG A 1 71 ? 19.590 -11.107 -4.013 1.00 84.50 71 ARG A N 1
ATOM 524 C CA . ARG A 1 71 ? 19.836 -10.264 -5.183 1.00 84.50 71 ARG A CA 1
ATOM 525 C C . ARG A 1 71 ? 19.368 -8.825 -4.967 1.00 84.50 71 ARG A C 1
ATOM 527 O O . ARG A 1 71 ? 20.145 -7.916 -5.198 1.00 84.50 71 ARG A O 1
ATOM 534 N N . VAL A 1 72 ? 18.155 -8.564 -4.473 1.00 87.19 72 VAL A N 1
ATOM 535 C CA . VAL A 1 72 ? 17.705 -7.177 -4.189 1.00 87.19 72 VAL A CA 1
ATOM 536 C C . VAL A 1 72 ? 18.617 -6.477 -3.169 1.00 87.19 72 VAL A C 1
ATOM 538 O O . VAL A 1 72 ? 18.876 -5.271 -3.260 1.00 87.19 72 VAL A O 1
ATOM 541 N N . LYS A 1 73 ? 19.115 -7.226 -2.183 1.00 86.69 73 LYS A N 1
ATOM 542 C CA . LYS A 1 73 ? 20.018 -6.716 -1.145 1.00 86.69 73 LYS A CA 1
ATOM 543 C C . LYS A 1 73 ? 21.436 -6.468 -1.653 1.00 86.69 73 LYS A C 1
ATOM 545 O O . LYS A 1 73 ? 22.096 -5.582 -1.119 1.00 86.69 73 LYS A O 1
ATOM 550 N N . SER A 1 74 ? 21.901 -7.215 -2.655 1.00 89.75 74 SER A N 1
ATOM 551 C CA . SER A 1 74 ? 23.272 -7.097 -3.161 1.00 89.75 74 SER A CA 1
ATOM 552 C C . SER A 1 74 ? 23.516 -5.822 -3.967 1.00 89.75 74 SER A C 1
ATOM 554 O O . SER A 1 74 ? 24.666 -5.417 -4.100 1.00 89.75 74 SER A O 1
ATOM 556 N N . PHE A 1 75 ? 22.463 -5.197 -4.502 1.00 91.38 75 PHE A N 1
ATOM 557 C CA . PHE A 1 75 ? 22.578 -3.960 -5.274 1.00 91.38 75 PHE A CA 1
ATOM 558 C C . PHE A 1 75 ? 22.936 -2.797 -4.350 1.00 91.38 75 PHE A C 1
ATOM 560 O O . PHE A 1 75 ? 22.328 -2.613 -3.283 1.00 91.38 75 PHE A O 1
ATOM 567 N N . ASN A 1 76 ? 23.892 -1.977 -4.780 1.00 94.81 76 ASN A N 1
ATOM 568 C CA . ASN A 1 76 ? 24.101 -0.678 -4.156 1.00 94.81 76 ASN A CA 1
ATOM 569 C C . ASN A 1 76 ? 22.945 0.283 -4.512 1.00 94.81 76 ASN A C 1
ATOM 571 O O . ASN A 1 76 ? 22.064 -0.039 -5.312 1.00 94.81 76 ASN A O 1
ATOM 575 N N . ASP A 1 77 ? 22.897 1.450 -3.869 1.00 95.19 77 ASP A N 1
ATOM 576 C CA . ASP A 1 77 ? 21.767 2.369 -4.040 1.00 95.19 77 ASP A CA 1
ATOM 577 C C . ASP A 1 77 ? 21.676 2.970 -5.453 1.00 95.19 77 ASP A C 1
ATOM 579 O O . ASP A 1 77 ? 20.566 3.232 -5.919 1.00 95.19 77 ASP A O 1
ATOM 583 N N . GLU A 1 78 ? 22.805 3.165 -6.141 1.00 95.56 78 GLU A N 1
ATOM 584 C CA . GLU A 1 78 ? 22.847 3.680 -7.516 1.00 95.56 78 GLU A CA 1
ATOM 585 C C . GLU A 1 78 ? 22.354 2.613 -8.499 1.00 95.56 78 GLU A C 1
ATOM 587 O O . GLU A 1 78 ? 21.386 2.844 -9.220 1.00 95.56 78 GLU A O 1
ATOM 592 N N . GLU A 1 79 ? 22.920 1.404 -8.434 1.00 95.19 79 GLU A N 1
ATOM 593 C CA . GLU A 1 79 ? 22.514 0.261 -9.264 1.00 95.19 79 GLU A CA 1
ATOM 594 C C . GLU A 1 79 ? 21.025 -0.060 -9.096 1.00 95.19 79 GLU A C 1
ATOM 596 O O . GLU A 1 79 ? 20.314 -0.334 -10.066 1.00 95.19 79 GLU A O 1
ATOM 601 N N . PHE A 1 80 ? 20.535 -0.030 -7.853 1.00 95.75 80 PHE A N 1
ATOM 602 C CA . PHE A 1 80 ? 19.123 -0.243 -7.568 1.00 95.75 80 PHE A CA 1
ATOM 603 C C . PHE A 1 80 ? 18.258 0.856 -8.188 1.00 95.75 80 PHE A C 1
ATOM 605 O O . PHE A 1 80 ? 17.241 0.556 -8.817 1.00 95.75 80 PHE A O 1
ATOM 612 N N . SER A 1 81 ? 18.660 2.120 -8.022 1.00 96.56 81 SER A N 1
ATOM 613 C CA . SER A 1 81 ? 17.924 3.268 -8.556 1.00 96.56 81 SER A CA 1
ATOM 614 C C . SER A 1 81 ? 17.819 3.206 -10.076 1.00 96.56 81 SER A C 1
ATOM 616 O O . SER A 1 81 ? 16.736 3.445 -10.605 1.00 96.56 81 SER A O 1
ATOM 618 N N . ASP A 1 82 ? 18.888 2.802 -10.763 1.00 95.31 82 ASP A N 1
ATOM 619 C CA . ASP A 1 82 ? 18.895 2.619 -12.216 1.00 95.31 82 ASP A CA 1
ATOM 620 C C . ASP A 1 82 ? 17.909 1.530 -12.664 1.00 95.31 82 ASP A C 1
ATOM 622 O O . ASP A 1 82 ? 17.168 1.715 -13.633 1.00 95.31 82 ASP A O 1
ATOM 626 N N . CYS A 1 83 ? 17.821 0.420 -11.922 1.00 95.19 83 CYS A N 1
ATOM 627 C CA . CYS A 1 83 ? 16.889 -0.671 -12.230 1.00 95.19 83 CYS A CA 1
ATOM 628 C C . CYS A 1 83 ? 15.416 -0.264 -12.101 1.00 95.19 83 CYS A C 1
ATOM 630 O O . CYS A 1 83 ? 14.562 -0.796 -12.811 1.00 95.19 83 CYS A O 1
ATOM 632 N N . VAL A 1 84 ? 15.101 0.673 -11.204 1.00 96.75 84 VAL A N 1
ATOM 633 C CA . VAL A 1 84 ? 13.720 1.109 -10.933 1.00 96.75 84 VAL A CA 1
ATOM 634 C C . VAL A 1 84 ? 13.427 2.531 -11.424 1.00 96.75 84 VAL A C 1
ATOM 636 O O . VAL A 1 84 ? 12.342 3.057 -11.165 1.00 96.75 84 VAL A O 1
ATOM 639 N N . ALA A 1 85 ? 14.348 3.163 -12.156 1.00 95.56 85 ALA A N 1
ATOM 640 C CA . ALA A 1 85 ? 14.226 4.545 -12.635 1.00 95.56 85 ALA A CA 1
ATOM 641 C C . ALA A 1 85 ? 12.986 4.765 -13.519 1.00 95.56 85 ALA A C 1
ATOM 643 O O . ALA A 1 85 ? 12.387 5.843 -13.517 1.00 95.56 85 ALA A O 1
ATOM 644 N N . TRP A 1 86 ? 12.554 3.717 -14.227 1.00 95.50 86 TRP A N 1
ATOM 645 C CA . TRP A 1 86 ? 11.358 3.714 -15.075 1.00 95.50 86 TRP A CA 1
ATOM 646 C C . TRP A 1 86 ? 10.058 4.026 -14.311 1.00 95.50 86 TRP A C 1
ATOM 648 O O . TRP A 1 86 ? 9.079 4.472 -14.908 1.00 95.50 86 TRP A O 1
ATOM 658 N N . THR A 1 87 ? 10.044 3.837 -12.987 1.00 95.81 87 THR A N 1
ATOM 659 C CA . THR A 1 87 ? 8.889 4.139 -12.121 1.00 95.81 87 THR A CA 1
ATOM 660 C C . THR A 1 87 ? 8.708 5.637 -11.844 1.00 95.81 87 THR A C 1
ATOM 662 O O . THR A 1 87 ? 7.668 6.052 -11.319 1.00 95.81 87 THR A O 1
ATOM 665 N N . GLY A 1 88 ? 9.692 6.458 -12.227 1.00 93.44 88 GLY A N 1
ATOM 666 C CA . GLY A 1 88 ? 9.741 7.896 -11.984 1.00 93.44 88 GLY A CA 1
ATOM 667 C C . GLY A 1 88 ? 10.470 8.260 -10.687 1.00 93.44 88 GLY A C 1
ATOM 668 O O . GLY A 1 88 ? 10.486 7.501 -9.724 1.00 93.44 88 GLY A O 1
ATOM 669 N N . LYS A 1 89 ? 11.045 9.470 -10.651 1.00 91.88 89 LYS A N 1
ATOM 670 C CA . LYS A 1 89 ? 11.964 9.937 -9.593 1.00 91.88 89 LYS A CA 1
ATOM 671 C C . LYS A 1 89 ? 11.430 9.769 -8.163 1.00 91.88 89 LYS A C 1
ATOM 673 O O . LYS A 1 89 ? 12.177 9.369 -7.276 1.00 91.88 89 LYS A O 1
ATOM 678 N N . GLU A 1 90 ? 10.162 10.104 -7.935 1.00 90.94 90 GLU A N 1
ATOM 679 C CA . GLU A 1 90 ? 9.526 9.995 -6.615 1.00 90.94 90 GLU A CA 1
ATOM 680 C C . GLU A 1 90 ? 9.359 8.529 -6.191 1.00 90.94 90 GLU A C 1
ATOM 682 O O . GLU A 1 90 ? 9.804 8.148 -5.109 1.00 90.94 90 GLU A O 1
ATOM 687 N N . SER A 1 91 ? 8.821 7.688 -7.080 1.00 94.62 91 SER A N 1
ATOM 688 C CA . SER A 1 91 ? 8.688 6.245 -6.853 1.00 94.62 91 SER A CA 1
ATOM 689 C C . SER A 1 91 ? 10.045 5.587 -6.602 1.00 94.62 91 SER A C 1
ATOM 691 O O . SER A 1 91 ? 10.167 4.803 -5.669 1.00 94.62 91 SER A O 1
ATOM 693 N N . THR A 1 92 ? 11.089 5.940 -7.360 1.00 96.00 92 THR A N 1
ATOM 694 C CA . THR A 1 92 ? 12.453 5.427 -7.148 1.00 96.00 92 THR A CA 1
ATOM 695 C C . THR A 1 92 ? 12.956 5.714 -5.733 1.00 96.00 92 THR A C 1
ATOM 697 O O . THR A 1 92 ? 13.469 4.812 -5.072 1.00 96.00 92 THR A O 1
ATOM 700 N N . HIS A 1 93 ? 12.763 6.940 -5.233 1.00 94.50 93 HIS A N 1
ATOM 701 C CA . HIS A 1 93 ? 13.151 7.302 -3.869 1.00 94.50 93 HIS A CA 1
ATOM 702 C C . HIS A 1 93 ? 12.390 6.475 -2.819 1.00 94.50 93 HIS A C 1
ATOM 704 O O . HIS A 1 93 ? 12.989 5.952 -1.879 1.00 94.50 93 HIS A O 1
ATOM 710 N N . ILE A 1 94 ? 11.078 6.310 -3.002 1.00 95.31 94 ILE A N 1
ATOM 711 C CA . ILE A 1 94 ? 10.226 5.535 -2.090 1.00 95.31 94 ILE A CA 1
ATOM 712 C C . ILE A 1 94 ? 10.602 4.048 -2.105 1.00 95.31 94 ILE A C 1
ATOM 714 O O . ILE A 1 94 ? 10.723 3.435 -1.045 1.00 95.31 94 ILE A O 1
ATOM 718 N N . LEU A 1 95 ? 10.851 3.468 -3.280 1.00 96.94 95 LEU A N 1
ATOM 719 C CA . LEU A 1 95 ? 11.274 2.073 -3.426 1.00 96.94 95 LEU A CA 1
ATOM 720 C C . LEU A 1 95 ? 12.639 1.823 -2.775 1.00 96.94 95 LEU A C 1
ATOM 722 O O . LEU A 1 95 ? 12.822 0.792 -2.127 1.00 96.94 95 LEU A O 1
ATOM 726 N N . LEU A 1 96 ? 13.573 2.773 -2.889 1.00 95.88 96 LEU A N 1
ATOM 727 C CA . LEU A 1 96 ? 14.877 2.693 -2.230 1.00 95.88 96 LEU A CA 1
ATOM 728 C C . LEU A 1 96 ? 14.731 2.665 -0.705 1.00 95.88 96 LEU A C 1
ATOM 730 O O . LEU A 1 96 ? 15.396 1.878 -0.029 1.00 95.88 96 LEU A O 1
ATOM 734 N N . GLN A 1 97 ? 13.837 3.492 -0.163 1.00 94.81 97 GLN A N 1
ATOM 735 C CA . GLN A 1 97 ? 13.527 3.486 1.260 1.00 94.81 97 GLN A CA 1
ATOM 736 C C . GLN A 1 97 ? 12.863 2.167 1.688 1.00 94.81 97 GLN A C 1
ATOM 738 O O . GLN A 1 97 ? 13.331 1.531 2.631 1.00 94.81 97 GLN A O 1
ATOM 743 N N . CYS A 1 98 ? 11.844 1.703 0.958 1.00 96.12 98 CYS A N 1
ATOM 744 C CA . CYS A 1 98 ? 11.157 0.439 1.245 1.00 96.12 98 CYS A CA 1
ATOM 745 C C . CYS A 1 98 ? 12.125 -0.754 1.227 1.00 96.12 98 CYS A C 1
ATOM 747 O O . CYS A 1 98 ? 12.033 -1.637 2.075 1.00 96.12 98 CYS A O 1
ATOM 749 N N . ARG A 1 99 ? 13.106 -0.766 0.313 1.00 94.75 99 ARG A N 1
ATOM 750 C CA . ARG A 1 99 ? 14.159 -1.795 0.248 1.00 94.75 99 ARG A CA 1
ATOM 751 C C . ARG A 1 99 ? 14.967 -1.902 1.544 1.00 94.75 99 ARG A C 1
ATOM 753 O O . ARG A 1 99 ? 15.382 -2.999 1.921 1.00 94.75 99 ARG A O 1
ATOM 760 N N . ARG A 1 100 ? 15.221 -0.773 2.211 1.00 92.69 100 ARG A N 1
ATOM 761 C CA . ARG A 1 100 ? 15.951 -0.716 3.486 1.00 92.69 100 ARG A CA 1
ATOM 762 C C . ARG A 1 100 ? 15.034 -1.083 4.653 1.00 92.69 100 ARG A C 1
ATOM 764 O O . ARG A 1 100 ? 15.379 -1.960 5.441 1.00 92.69 100 ARG A O 1
ATOM 771 N N . ASP A 1 101 ? 13.852 -0.475 4.708 1.00 91.56 101 ASP A N 1
ATOM 772 C CA . ASP A 1 101 ? 12.927 -0.581 5.841 1.00 91.56 101 ASP A CA 1
ATOM 773 C C . ASP A 1 101 ? 12.281 -1.976 5.941 1.00 91.56 101 ASP A C 1
ATOM 775 O O . ASP A 1 101 ? 12.188 -2.541 7.035 1.00 91.56 101 ASP A O 1
ATOM 779 N N . ALA A 1 102 ? 11.913 -2.590 4.810 1.00 84.56 102 ALA A N 1
ATOM 780 C CA . ALA A 1 102 ? 11.245 -3.894 4.763 1.00 84.56 102 ALA A CA 1
ATOM 781 C C . ALA A 1 102 ? 12.024 -5.025 5.451 1.00 84.56 102 ALA A C 1
ATOM 783 O O . ALA A 1 102 ? 11.423 -5.983 5.935 1.00 84.56 102 ALA A O 1
ATOM 784 N N . GLN A 1 103 ? 13.354 -4.917 5.526 1.00 82.88 103 GLN A N 1
ATOM 785 C CA . GLN A 1 103 ? 14.225 -5.939 6.119 1.00 82.88 103 GLN A CA 1
ATOM 786 C C . GLN A 1 103 ? 13.977 -6.137 7.618 1.00 82.88 103 GLN A C 1
ATOM 788 O O . GLN A 1 103 ? 14.313 -7.188 8.160 1.00 82.88 103 GLN A O 1
ATOM 793 N N . THR A 1 104 ? 13.375 -5.146 8.278 1.00 85.06 104 THR A N 1
ATOM 794 C CA . THR A 1 104 ? 13.082 -5.178 9.716 1.00 85.06 104 THR A CA 1
ATOM 795 C C . THR A 1 104 ? 11.821 -5.980 10.066 1.00 85.06 104 THR A C 1
ATOM 797 O O . THR A 1 104 ? 11.686 -6.425 11.204 1.00 85.06 104 THR A O 1
ATOM 800 N N . GLY A 1 105 ? 10.931 -6.241 9.098 1.00 86.81 105 GLY A N 1
ATOM 801 C CA . GLY A 1 105 ? 9.651 -6.922 9.333 1.00 86.81 105 GLY A CA 1
ATOM 802 C C . GLY A 1 105 ? 8.594 -6.010 9.960 1.00 86.81 105 GLY A C 1
ATOM 803 O O . GLY A 1 105 ? 8.705 -4.786 9.914 1.00 86.81 105 GLY A O 1
ATOM 804 N N . GLY A 1 106 ? 7.535 -6.597 10.518 1.00 91.81 106 GLY A N 1
ATOM 805 C CA . GLY A 1 106 ? 6.564 -5.857 11.323 1.00 91.81 106 GLY A CA 1
ATOM 806 C C . GLY A 1 106 ? 5.866 -4.718 10.572 1.00 91.81 106 GLY A C 1
ATOM 807 O O . GLY A 1 106 ? 5.447 -4.853 9.421 1.00 91.81 106 GLY A O 1
ATOM 808 N N . VAL A 1 107 ? 5.752 -3.569 11.242 1.00 96.12 107 VAL A N 1
ATOM 809 C CA . VAL A 1 107 ? 5.070 -2.381 10.706 1.00 96.12 107 VAL A CA 1
ATOM 810 C C . VAL A 1 107 ? 5.816 -1.788 9.507 1.00 96.12 107 VAL A C 1
ATOM 812 O O . VAL A 1 107 ? 5.182 -1.310 8.574 1.00 96.12 107 VAL A O 1
ATOM 815 N N . GLN A 1 108 ? 7.146 -1.858 9.478 1.00 95.94 108 GLN A N 1
ATOM 816 C CA . GLN A 1 108 ? 7.964 -1.339 8.379 1.00 95.94 108 GLN A CA 1
ATOM 817 C C . GLN A 1 108 ? 7.773 -2.155 7.098 1.00 95.94 108 GLN A C 1
ATOM 819 O O . GLN A 1 108 ? 7.691 -1.592 6.006 1.00 95.94 108 GLN A O 1
ATOM 824 N N . SER A 1 109 ? 7.652 -3.477 7.228 1.00 94.25 109 SER A N 1
ATOM 825 C CA . SER A 1 109 ? 7.313 -4.360 6.109 1.00 94.25 109 SER A CA 1
ATOM 826 C C . SER A 1 109 ? 5.880 -4.121 5.622 1.00 94.25 109 SER A C 1
ATOM 828 O O . SER A 1 109 ? 5.646 -4.041 4.416 1.00 94.25 109 SER A O 1
ATOM 830 N N . LEU A 1 110 ? 4.931 -3.899 6.540 1.00 95.88 110 LEU A N 1
ATOM 831 C CA . LEU A 1 110 ? 3.553 -3.537 6.195 1.00 95.88 110 LEU A CA 1
ATOM 832 C C . LEU A 1 110 ? 3.477 -2.193 5.446 1.00 95.88 110 LEU A C 1
ATOM 834 O O . LEU A 1 110 ? 2.834 -2.106 4.401 1.00 95.88 110 LEU A O 1
ATOM 838 N N . LEU A 1 111 ? 4.171 -1.163 5.939 1.00 97.56 111 LEU A N 1
ATOM 839 C CA . LEU A 1 111 ? 4.274 0.139 5.275 1.00 97.56 111 LEU A CA 1
ATOM 840 C C . LEU A 1 111 ? 4.916 0.003 3.890 1.00 97.56 111 LEU A C 1
ATOM 842 O O . LEU A 1 111 ? 4.420 0.567 2.916 1.00 97.56 111 LEU A O 1
ATOM 846 N N . SER A 1 112 ? 5.977 -0.801 3.787 1.00 97.25 112 SER A N 1
ATOM 847 C CA . SER A 1 112 ? 6.621 -1.112 2.509 1.00 97.25 112 SER A CA 1
ATOM 848 C C . SER A 1 112 ? 5.655 -1.787 1.536 1.00 97.25 112 SER A C 1
ATOM 850 O O . SER A 1 112 ? 5.641 -1.430 0.366 1.00 97.25 112 SER A O 1
ATOM 852 N N . LEU A 1 113 ? 4.802 -2.712 1.986 1.00 96.12 113 LEU A N 1
ATOM 853 C CA . LEU A 1 113 ? 3.789 -3.333 1.125 1.00 96.12 113 LEU A CA 1
ATOM 854 C C . LEU A 1 113 ? 2.758 -2.325 0.605 1.00 96.12 113 LEU A C 1
ATOM 856 O O . LEU A 1 113 ? 2.442 -2.347 -0.588 1.00 96.12 113 LEU A O 1
ATOM 860 N N . LEU A 1 114 ? 2.258 -1.434 1.468 1.00 97.25 114 LEU A N 1
ATOM 861 C CA . LEU A 1 114 ? 1.319 -0.371 1.085 1.00 97.25 114 LEU A CA 1
ATOM 862 C C . LEU A 1 114 ? 1.931 0.544 0.015 1.00 97.25 114 LEU A C 1
ATOM 864 O O . LEU A 1 114 ? 1.315 0.795 -1.021 1.00 97.25 114 LEU A O 1
ATOM 868 N N . LEU A 1 115 ? 3.172 0.984 0.226 1.00 97.06 115 LEU A N 1
ATOM 869 C CA . LEU A 1 115 ? 3.890 1.859 -0.700 1.00 97.06 115 LEU A CA 1
ATOM 870 C C . LEU A 1 115 ? 4.244 1.145 -2.012 1.00 97.06 115 LEU A C 1
ATOM 872 O O . LEU A 1 115 ? 3.855 1.596 -3.088 1.00 97.06 115 LEU A O 1
ATOM 876 N N . VAL A 1 116 ? 4.945 0.011 -1.944 1.00 97.19 116 VAL A N 1
ATOM 877 C CA . VAL A 1 116 ? 5.441 -0.712 -3.126 1.00 97.19 116 VAL A CA 1
ATOM 878 C C . VAL A 1 116 ? 4.290 -1.133 -4.040 1.00 97.19 116 VAL A C 1
ATOM 880 O O . VAL A 1 116 ? 4.398 -0.962 -5.253 1.00 97.19 116 VAL A O 1
ATOM 883 N N . SER A 1 117 ? 3.175 -1.632 -3.490 1.00 96.25 117 SER A N 1
ATOM 884 C CA . SER A 1 117 ? 2.010 -2.021 -4.302 1.00 96.25 117 SER A CA 1
ATOM 885 C C . SER A 1 117 ? 1.388 -0.831 -5.043 1.00 96.25 117 SER A C 1
ATOM 887 O O . SER A 1 117 ? 1.131 -0.931 -6.243 1.00 96.25 117 SER A O 1
ATOM 889 N N . SER A 1 118 ? 1.241 0.315 -4.372 1.00 95.75 118 SER A N 1
ATOM 890 C CA . SER A 1 118 ? 0.684 1.543 -4.962 1.00 95.75 118 SER A CA 1
ATOM 891 C C . SER A 1 118 ? 1.584 2.112 -6.060 1.00 95.75 118 SER A C 1
ATOM 893 O O . SER A 1 118 ? 1.119 2.467 -7.144 1.00 95.75 118 SER A O 1
ATOM 895 N N . HIS A 1 119 ? 2.897 2.157 -5.814 1.00 96.00 119 HIS A N 1
ATOM 896 C CA . HIS A 1 119 ? 3.866 2.662 -6.788 1.00 96.00 119 HIS A CA 1
ATOM 897 C C . HIS A 1 119 ? 4.047 1.720 -7.984 1.00 96.00 119 HIS A C 1
ATOM 899 O O . HIS A 1 119 ? 4.207 2.202 -9.106 1.00 96.00 119 HIS A O 1
ATOM 905 N N . LEU A 1 120 ? 3.960 0.399 -7.783 1.00 96.56 120 LEU A N 1
ATOM 906 C CA . LEU A 1 120 ? 3.908 -0.572 -8.878 1.00 96.56 120 LEU A CA 1
ATOM 907 C C . LEU A 1 120 ? 2.685 -0.324 -9.768 1.00 96.56 120 LEU A C 1
ATOM 909 O O . LEU A 1 120 ? 2.822 -0.217 -10.986 1.00 96.56 120 LEU A O 1
ATOM 913 N N . GLU A 1 121 ? 1.501 -0.189 -9.170 1.00 95.12 121 GLU A N 1
ATOM 914 C CA . GLU A 1 121 ? 0.261 0.074 -9.903 1.00 95.12 121 GLU A CA 1
ATOM 915 C C . GLU A 1 121 ? 0.345 1.382 -10.709 1.00 95.12 121 GLU A C 1
ATOM 917 O O . GLU A 1 121 ? 0.052 1.412 -11.911 1.00 95.12 121 GLU A O 1
ATOM 922 N N . ARG A 1 122 ? 0.843 2.455 -10.083 1.00 94.69 122 ARG A N 1
ATOM 923 C CA . ARG A 1 122 ? 1.058 3.752 -10.734 1.00 94.69 122 ARG A CA 1
ATOM 924 C C . ARG A 1 122 ? 2.020 3.657 -11.914 1.00 94.69 122 ARG A C 1
ATOM 926 O O . ARG A 1 122 ? 1.727 4.228 -12.971 1.00 94.69 122 ARG A O 1
ATOM 933 N N . ALA A 1 123 ? 3.138 2.952 -11.741 1.00 95.56 123 ALA A N 1
ATOM 934 C CA . ALA A 1 123 ? 4.174 2.787 -12.753 1.00 95.56 123 ALA A CA 1
ATOM 935 C C . ALA A 1 123 ? 3.679 1.959 -13.948 1.00 95.56 123 ALA A C 1
ATOM 937 O O . ALA A 1 123 ? 3.818 2.399 -15.090 1.00 95.56 123 ALA A O 1
ATOM 938 N N . LEU A 1 124 ? 3.008 0.827 -13.704 1.00 95.31 124 LEU A N 1
ATOM 939 C CA . LEU A 1 124 ? 2.368 0.032 -14.760 1.00 95.31 124 LEU A CA 1
ATOM 940 C C . LEU A 1 124 ? 1.331 0.853 -15.528 1.00 95.31 124 LEU A C 1
ATOM 942 O O . LEU A 1 124 ? 1.302 0.829 -16.758 1.00 95.31 124 LEU A O 1
ATOM 946 N N . GLY A 1 125 ? 0.519 1.637 -14.818 1.00 94.75 125 GLY A N 1
ATOM 947 C CA . GLY A 1 125 ? -0.436 2.534 -15.452 1.00 94.75 125 GLY A CA 1
ATOM 948 C C . GLY A 1 125 ? 0.228 3.641 -16.280 1.00 94.75 125 GLY A C 1
ATOM 949 O O . GLY A 1 125 ? -0.305 4.016 -17.318 1.00 94.75 125 GLY A O 1
ATOM 950 N N . ASN A 1 126 ? 1.404 4.146 -15.886 1.00 93.94 126 ASN A N 1
ATOM 951 C CA . ASN A 1 126 ? 2.162 5.114 -16.691 1.00 93.94 126 ASN A CA 1
ATOM 952 C C . ASN A 1 126 ? 2.716 4.492 -17.977 1.00 93.94 126 ASN A C 1
ATOM 954 O O . ASN A 1 126 ? 2.769 5.175 -18.997 1.00 93.94 126 ASN A O 1
ATOM 958 N N . VAL A 1 127 ? 3.110 3.219 -17.945 1.00 93.88 127 VAL A N 1
ATOM 959 C CA . VAL A 1 127 ? 3.515 2.483 -19.149 1.00 93.88 127 VAL A CA 1
ATOM 960 C C . VAL A 1 127 ? 2.303 2.268 -20.051 1.00 93.88 127 VAL A C 1
ATOM 962 O O . VAL A 1 127 ? 2.332 2.672 -21.210 1.00 93.88 127 VAL A O 1
ATOM 965 N N . TYR A 1 128 ? 1.199 1.748 -19.505 1.00 92.88 128 TYR A N 1
ATOM 966 C CA . TYR A 1 128 ? -0.048 1.530 -20.246 1.00 92.88 128 TYR A CA 1
ATOM 967 C C . TYR A 1 128 ? -0.560 2.813 -20.920 1.00 92.88 128 TYR A C 1
ATOM 969 O O . TYR A 1 128 ? -0.957 2.787 -22.083 1.00 92.88 128 TYR A O 1
ATOM 977 N N . TRP A 1 129 ? -0.469 3.953 -20.224 1.00 91.00 129 TRP A N 1
ATOM 978 C CA . TRP A 1 129 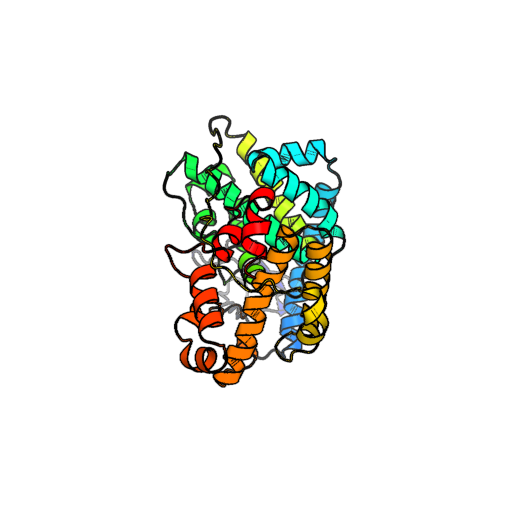? -0.869 5.276 -20.720 1.00 91.00 129 TRP A CA 1
ATOM 979 C C . TRP A 1 129 ? -0.197 5.695 -22.037 1.00 91.00 129 TRP A C 1
ATOM 981 O O . TRP A 1 129 ? -0.709 6.568 -22.745 1.00 91.00 129 TRP A O 1
ATOM 991 N N . GLN A 1 130 ? 0.966 5.121 -22.364 1.00 88.56 130 GLN A N 1
ATOM 992 C CA . GLN A 1 130 ? 1.657 5.424 -23.619 1.00 88.56 130 GLN A CA 1
ATOM 993 C C . GLN A 1 130 ? 1.032 4.711 -24.823 1.00 88.56 130 GLN A C 1
ATOM 995 O O . GLN A 1 130 ? 1.193 5.175 -25.947 1.00 88.56 130 GLN A O 1
ATOM 1000 N N . MET A 1 131 ? 0.307 3.616 -24.591 1.00 83.12 131 MET A N 1
ATOM 1001 C CA . MET A 1 131 ? -0.362 2.829 -25.630 1.00 83.12 131 MET A CA 1
ATOM 1002 C C . MET A 1 131 ? -1.818 3.247 -25.775 1.00 83.12 131 MET A C 1
ATOM 1004 O O . MET A 1 131 ? -2.288 3.515 -26.878 1.00 83.12 131 MET A O 1
ATOM 1008 N N . ASP A 1 132 ? -2.513 3.330 -24.644 1.00 73.25 132 ASP A N 1
ATOM 1009 C CA . ASP A 1 132 ? -3.924 3.660 -24.573 1.00 73.25 132 ASP A CA 1
ATOM 1010 C C . ASP A 1 132 ? -4.117 4.740 -23.505 1.00 73.25 132 ASP A C 1
ATOM 1012 O O . ASP A 1 132 ? -3.744 4.594 -22.338 1.00 73.25 132 ASP A O 1
ATOM 1016 N N . ARG A 1 133 ? -4.675 5.877 -23.928 1.00 74.94 133 ARG A N 1
ATOM 1017 C CA . ARG A 1 133 ? -4.922 7.042 -23.067 1.00 74.94 133 ARG A CA 1
ATOM 1018 C C . ARG A 1 133 ? -6.061 6.794 -22.068 1.00 74.94 133 ARG A C 1
ATOM 1020 O O . ARG A 1 133 ? -6.412 7.706 -21.327 1.00 74.94 133 ARG A O 1
ATOM 1027 N N . SER A 1 134 ? -6.646 5.597 -22.031 1.00 82.56 134 SER A N 1
ATOM 1028 C CA . SER A 1 134 ? -7.604 5.170 -21.014 1.00 82.56 134 SER A CA 1
ATOM 1029 C C . SER A 1 134 ? -7.010 4.052 -20.158 1.00 82.56 134 SER A C 1
ATOM 1031 O O . SER A 1 134 ? -7.093 2.874 -20.486 1.00 82.56 134 SER A O 1
ATOM 1033 N N . VAL A 1 135 ? -6.374 4.420 -19.044 1.00 84.81 135 VAL A N 1
ATOM 1034 C CA . VAL A 1 135 ? -5.793 3.427 -18.132 1.00 84.81 135 VAL A CA 1
ATOM 1035 C C . VAL A 1 135 ? -6.894 2.773 -17.293 1.00 84.81 135 VAL A C 1
ATOM 1037 O O . VAL A 1 135 ? -7.673 3.500 -16.672 1.00 84.81 135 VAL A O 1
ATOM 1040 N N . PRO A 1 136 ? -6.940 1.429 -17.223 1.00 85.88 136 PRO A N 1
ATOM 1041 C CA . PRO A 1 136 ? -7.836 0.724 -16.319 1.00 85.88 136 PRO A CA 1
ATOM 1042 C C . PRO A 1 136 ? -7.695 1.199 -14.871 1.00 85.88 136 PRO A C 1
ATOM 1044 O O . PRO A 1 136 ? -6.589 1.444 -14.392 1.00 85.88 136 PRO A O 1
ATOM 1047 N N . ILE A 1 137 ? -8.829 1.290 -14.175 1.00 80.44 137 ILE A N 1
ATOM 1048 C CA . ILE A 1 137 ? -8.892 1.775 -12.788 1.00 80.44 137 ILE A CA 1
ATOM 1049 C C . ILE A 1 137 ? -8.310 0.741 -11.816 1.00 80.44 137 ILE A C 1
ATOM 1051 O O . ILE A 1 137 ? -7.713 1.109 -10.812 1.00 80.44 137 ILE A O 1
ATOM 1055 N N . HIS A 1 138 ? -8.480 -0.555 -12.097 1.00 82.12 138 HIS A N 1
ATOM 1056 C CA . HIS A 1 138 ? -8.046 -1.615 -11.193 1.00 82.12 138 HIS A CA 1
ATOM 1057 C C . HIS A 1 138 ? -6.739 -2.267 -11.648 1.00 82.12 138 HIS A C 1
ATOM 1059 O O . HIS A 1 138 ? -6.606 -2.697 -12.797 1.00 82.12 138 HIS A O 1
ATOM 1065 N N . MET A 1 139 ? -5.824 -2.481 -10.697 1.00 87.44 139 MET A N 1
ATOM 1066 C CA . MET A 1 139 ? -4.574 -3.215 -10.913 1.00 87.44 139 MET A CA 1
ATOM 1067 C C . MET A 1 139 ? -4.765 -4.563 -11.621 1.00 87.44 139 MET A C 1
ATOM 1069 O O . MET A 1 139 ? -4.001 -4.898 -12.520 1.00 87.44 139 MET A O 1
ATOM 1073 N N . ARG A 1 140 ? -5.803 -5.336 -11.274 1.00 85.12 140 ARG A N 1
ATOM 1074 C CA . ARG A 1 140 ? -6.073 -6.642 -11.906 1.00 85.12 140 ARG A CA 1
ATOM 1075 C C . ARG A 1 140 ? -6.269 -6.537 -13.426 1.00 85.12 140 ARG A C 1
ATOM 1077 O O . ARG A 1 140 ? -5.876 -7.441 -14.163 1.00 85.12 140 ARG A O 1
ATOM 1084 N N . ASP A 1 141 ? -6.860 -5.434 -13.882 1.00 87.88 141 ASP A N 1
ATOM 1085 C CA . ASP A 1 141 ? -7.180 -5.203 -15.287 1.00 87.88 141 ASP A CA 1
ATOM 1086 C C . ASP A 1 141 ? -5.915 -4.747 -16.031 1.00 87.88 141 ASP A C 1
ATOM 1088 O O . ASP A 1 141 ? -5.644 -5.218 -17.135 1.00 87.88 141 ASP A O 1
ATOM 1092 N N . LEU A 1 142 ? -5.070 -3.933 -15.379 1.00 90.50 142 LEU A N 1
ATOM 1093 C CA . LEU A 1 142 ? -3.712 -3.637 -15.852 1.00 90.50 142 LEU A CA 1
ATOM 1094 C C . LEU A 1 142 ? -2.891 -4.919 -16.017 1.00 90.50 142 LEU A C 1
ATOM 1096 O O . LEU A 1 142 ? -2.326 -5.159 -17.082 1.00 90.50 142 LEU A O 1
ATOM 1100 N N . LEU A 1 143 ? -2.866 -5.779 -14.997 1.00 90.44 143 LEU A N 1
ATOM 1101 C CA . LEU A 1 143 ? -2.092 -7.020 -15.021 1.00 90.44 143 LEU A CA 1
ATOM 1102 C C . LEU A 1 143 ? -2.593 -8.024 -16.067 1.00 90.44 143 LEU A C 1
ATOM 1104 O O . LEU A 1 143 ? -1.829 -8.870 -16.531 1.00 90.44 143 LEU A O 1
ATOM 1108 N N . SER A 1 144 ? -3.866 -7.935 -16.452 1.00 90.00 144 SER A N 1
ATOM 1109 C CA . SER A 1 144 ? -4.475 -8.775 -17.490 1.00 90.00 144 SER A CA 1
ATOM 1110 C C . SER A 1 144 ? -4.310 -8.205 -18.904 1.00 90.00 144 SER A C 1
ATOM 1112 O O . SER A 1 144 ? -4.701 -8.857 -19.871 1.00 90.00 144 SER A O 1
ATOM 1114 N N . SER A 1 145 ? -3.719 -7.013 -19.045 1.00 91.25 145 SER A N 1
ATOM 1115 C CA . SER A 1 145 ? -3.535 -6.339 -20.329 1.00 91.25 145 SER A CA 1
ATOM 1116 C C . SER A 1 145 ? -2.643 -7.140 -21.285 1.00 91.25 145 SER A C 1
ATOM 1118 O O . SER A 1 145 ? -1.467 -7.364 -20.976 1.00 91.25 145 SER A O 1
ATOM 1120 N N . PRO A 1 146 ? -3.129 -7.477 -22.497 1.00 90.94 146 PRO A N 1
ATOM 1121 C CA . PRO A 1 146 ? -2.292 -8.073 -23.536 1.00 90.94 146 PRO A CA 1
ATOM 1122 C C . PRO A 1 146 ? -1.106 -7.183 -23.924 1.00 90.94 146 PRO A C 1
ATOM 1124 O O . PRO A 1 146 ? -0.024 -7.691 -24.203 1.00 90.94 146 PRO A O 1
ATOM 1127 N N . HIS A 1 147 ? -1.286 -5.859 -23.890 1.00 90.44 147 HIS A N 1
ATOM 1128 C CA . HIS A 1 147 ? -0.232 -4.903 -24.223 1.00 90.44 147 HIS A CA 1
ATOM 1129 C C . HIS A 1 147 ? 0.913 -4.944 -23.208 1.00 90.44 147 HIS A C 1
ATOM 1131 O O . HIS A 1 147 ? 2.077 -5.012 -23.592 1.00 90.44 147 HIS A O 1
ATOM 1137 N N . LEU A 1 148 ? 0.590 -4.968 -21.909 1.00 93.25 148 LEU A N 1
ATOM 1138 C CA . LEU A 1 148 ? 1.621 -5.065 -20.875 1.00 93.25 148 LEU A CA 1
ATOM 1139 C C . LEU A 1 148 ? 2.295 -6.436 -20.890 1.00 93.25 148 LEU A C 1
ATOM 1141 O O . LEU A 1 148 ? 3.510 -6.494 -20.754 1.00 93.25 148 LEU A O 1
ATOM 1145 N N . LYS A 1 149 ? 1.553 -7.523 -21.144 1.00 93.62 149 LYS A N 1
ATOM 1146 C CA . LYS A 1 149 ? 2.140 -8.864 -21.327 1.00 93.62 149 LYS A CA 1
ATOM 1147 C C . LYS A 1 149 ? 3.124 -8.932 -22.497 1.00 93.62 149 LYS A C 1
ATOM 1149 O O . LYS A 1 149 ? 4.111 -9.653 -22.408 1.00 93.62 149 LYS A O 1
ATOM 1154 N N . ALA A 1 150 ? 2.877 -8.188 -23.575 1.00 91.81 150 ALA A N 1
ATOM 1155 C CA . ALA A 1 150 ? 3.787 -8.137 -24.716 1.00 91.81 150 ALA A CA 1
ATOM 1156 C C . ALA A 1 150 ? 5.111 -7.419 -24.397 1.00 91.81 150 ALA A C 1
ATOM 1158 O O . ALA A 1 150 ? 6.131 -7.763 -24.983 1.00 91.81 150 ALA A O 1
ATOM 1159 N N . ILE A 1 151 ? 5.094 -6.451 -23.476 1.00 92.88 151 ILE A N 1
ATOM 1160 C CA . ILE A 1 151 ? 6.271 -5.648 -23.100 1.00 92.88 151 ILE A CA 1
ATOM 1161 C C . ILE A 1 151 ? 7.040 -6.278 -21.949 1.00 92.88 151 ILE A C 1
ATOM 1163 O O . ILE A 1 151 ? 8.260 -6.333 -21.971 1.00 92.88 151 ILE A O 1
ATOM 1167 N N . PHE A 1 152 ? 6.325 -6.734 -20.927 1.00 93.75 152 PHE A N 1
ATOM 1168 C CA . PHE A 1 152 ? 6.905 -7.205 -19.675 1.00 93.75 152 PHE A CA 1
ATOM 1169 C C . PHE A 1 152 ? 7.079 -8.716 -19.600 1.00 93.75 152 PHE A C 1
ATOM 1171 O O . PHE A 1 152 ? 7.528 -9.210 -18.576 1.00 93.75 152 PHE A O 1
ATOM 1178 N N . GLU A 1 153 ? 6.773 -9.422 -20.686 1.00 90.25 153 GLU A N 1
ATOM 1179 C CA . GLU A 1 153 ? 6.719 -10.879 -20.772 1.00 90.25 153 GLU A CA 1
ATOM 1180 C C . GLU A 1 153 ? 5.524 -11.489 -20.002 1.00 90.25 153 GLU A C 1
ATOM 1182 O O . GLU A 1 153 ? 5.173 -11.043 -18.903 1.00 90.25 153 GLU A O 1
ATOM 1187 N N . PRO A 1 154 ? 4.868 -12.529 -20.555 1.00 89.50 154 PRO A N 1
ATOM 1188 C CA . PRO A 1 154 ? 3.710 -13.152 -19.915 1.00 89.50 154 PRO A CA 1
ATOM 1189 C C . PRO A 1 154 ? 3.993 -13.701 -18.512 1.00 89.50 154 PRO A C 1
ATOM 1191 O O . PRO A 1 154 ? 3.201 -13.451 -17.605 1.00 89.50 154 PRO A O 1
ATOM 1194 N N . ASP A 1 155 ? 5.127 -14.380 -18.320 1.00 87.56 155 ASP A N 1
ATOM 1195 C CA . ASP A 1 155 ? 5.462 -15.075 -17.070 1.00 87.56 155 ASP A CA 1
ATOM 1196 C C . ASP A 1 155 ? 5.604 -14.102 -15.889 1.00 87.56 155 ASP A C 1
ATOM 1198 O O . ASP A 1 155 ? 5.092 -14.351 -14.794 1.00 87.56 155 ASP A O 1
ATOM 1202 N N . LEU A 1 156 ? 6.246 -12.950 -16.112 1.00 88.75 156 LEU A N 1
ATOM 1203 C CA . LEU A 1 156 ? 6.418 -11.916 -15.089 1.00 88.75 156 LEU A CA 1
ATOM 1204 C C . LEU A 1 156 ? 5.078 -11.265 -14.720 1.00 88.75 156 LEU A C 1
ATOM 1206 O O . LEU A 1 156 ? 4.788 -11.047 -13.542 1.00 88.75 156 LEU A O 1
ATOM 1210 N N . MET A 1 157 ? 4.232 -10.998 -15.716 1.00 90.88 157 MET A N 1
ATOM 1211 C CA . MET A 1 157 ? 2.892 -10.454 -15.490 1.00 90.88 157 MET A CA 1
ATOM 1212 C C . MET A 1 157 ? 1.987 -11.447 -14.752 1.00 90.88 157 MET A C 1
ATOM 1214 O O . MET A 1 157 ? 1.214 -11.042 -13.887 1.00 90.88 157 MET A O 1
ATOM 1218 N N . GLU A 1 158 ? 2.094 -12.742 -15.041 1.00 86.31 158 GLU A N 1
ATOM 1219 C CA . GLU A 1 158 ? 1.349 -13.799 -14.347 1.00 86.31 158 GLU A CA 1
ATOM 1220 C C . GLU A 1 158 ? 1.831 -13.992 -12.907 1.00 86.31 158 GLU A C 1
ATOM 1222 O O . GLU A 1 158 ? 1.008 -14.123 -12.000 1.00 86.31 158 GLU A O 1
ATOM 1227 N N . MET A 1 159 ? 3.138 -13.890 -12.656 1.00 86.12 159 MET A N 1
ATOM 1228 C CA . MET A 1 159 ? 3.682 -13.857 -11.297 1.00 86.12 159 MET A CA 1
ATOM 1229 C C . MET A 1 159 ? 3.105 -12.682 -10.489 1.00 86.12 159 MET A C 1
ATOM 1231 O O . MET A 1 159 ? 2.645 -12.869 -9.361 1.00 86.12 159 MET A O 1
ATOM 1235 N N . LEU A 1 160 ? 3.014 -11.489 -11.085 1.00 89.25 160 LEU A N 1
ATOM 1236 C CA . LEU A 1 160 ? 2.356 -10.343 -10.452 1.00 89.25 160 LEU A CA 1
ATOM 1237 C C . LEU A 1 160 ? 0.857 -10.577 -10.211 1.00 89.25 160 LEU A C 1
ATOM 1239 O O . LEU A 1 160 ? 0.345 -10.176 -9.167 1.00 89.25 160 LEU A O 1
ATOM 1243 N N . GLN A 1 161 ? 0.148 -11.260 -11.116 1.00 87.50 161 GLN A N 1
ATOM 1244 C CA . GLN A 1 161 ? -1.254 -11.638 -10.888 1.00 87.50 161 GLN A CA 1
ATOM 1245 C C . GLN A 1 161 ? -1.414 -12.567 -9.679 1.00 87.50 161 GLN A C 1
ATOM 1247 O O . GLN A 1 161 ? -2.394 -12.436 -8.949 1.00 87.50 161 GLN A O 1
ATOM 1252 N N . VAL A 1 162 ? -0.459 -13.467 -9.434 1.00 84.31 162 VAL A N 1
ATOM 1253 C CA . VAL A 1 162 ? -0.465 -14.335 -8.246 1.00 84.31 162 VAL A CA 1
ATOM 1254 C C . VAL A 1 162 ? -0.242 -13.531 -6.961 1.00 84.31 162 VAL A C 1
ATOM 1256 O O . VAL A 1 162 ? -0.865 -13.831 -5.944 1.00 84.31 162 VAL A O 1
ATOM 1259 N N . LEU A 1 163 ? 0.620 -12.509 -6.988 1.00 84.75 163 LEU A N 1
ATOM 1260 C CA . LEU A 1 163 ? 0.959 -11.716 -5.801 1.00 84.75 163 LEU A CA 1
ATOM 1261 C C . LEU A 1 163 ? -0.091 -10.650 -5.452 1.00 84.75 163 LEU A C 1
ATOM 1263 O O . LEU A 1 163 ? -0.441 -10.482 -4.286 1.00 84.75 163 LEU A O 1
ATOM 1267 N N . VAL A 1 164 ? -0.559 -9.893 -6.444 1.00 87.19 164 VAL A N 1
ATOM 1268 C CA . VAL A 1 164 ? -1.333 -8.647 -6.259 1.00 87.19 164 VAL A CA 1
ATOM 1269 C C . VAL A 1 164 ? -2.553 -8.552 -7.184 1.00 87.19 164 VAL A C 1
ATOM 1271 O O . VAL A 1 164 ? -3.152 -7.488 -7.313 1.00 87.19 164 VAL A O 1
ATOM 1274 N N . GLY A 1 165 ? -2.918 -9.652 -7.846 1.00 80.81 165 GLY A N 1
ATOM 1275 C CA . GLY A 1 165 ? -4.015 -9.701 -8.807 1.00 80.81 165 GLY A CA 1
ATOM 1276 C C . GLY A 1 165 ? -5.396 -9.932 -8.170 1.00 80.81 165 GLY A C 1
ATOM 1277 O O . GLY A 1 165 ? -5.773 -9.237 -7.229 1.00 80.81 165 GLY A O 1
ATOM 1278 N N . PRO A 1 166 ? -6.228 -10.834 -8.724 1.00 77.81 166 PRO A N 1
ATOM 1279 C CA . PRO A 1 166 ? -7.628 -10.984 -8.318 1.00 77.81 166 PRO A CA 1
ATOM 1280 C C . PRO A 1 166 ? -7.790 -11.600 -6.913 1.00 77.81 166 PRO A C 1
ATOM 1282 O O . PRO A 1 166 ? -6.836 -12.170 -6.387 1.00 77.81 166 PRO A O 1
ATOM 1285 N N . PRO A 1 167 ? -9.004 -11.581 -6.324 1.00 71.25 167 PRO A N 1
ATOM 1286 C CA . PRO A 1 167 ? -9.268 -12.144 -4.992 1.00 71.25 167 PRO A CA 1
ATOM 1287 C C . PRO A 1 167 ? -8.865 -13.608 -4.791 1.00 71.25 167 PRO A C 1
ATOM 1289 O O . PRO A 1 167 ? -8.469 -13.974 -3.696 1.00 71.25 167 PRO A O 1
ATOM 1292 N N . VAL A 1 168 ? -8.888 -14.417 -5.855 1.00 70.75 168 VAL A N 1
ATOM 1293 C CA . VAL A 1 168 ? -8.466 -15.830 -5.813 1.00 70.75 168 VAL A CA 1
ATOM 1294 C C . VAL A 1 168 ? -6.944 -16.023 -5.692 1.00 70.75 168 VAL A C 1
ATOM 1296 O O . VAL A 1 168 ? -6.485 -17.146 -5.488 1.00 70.75 168 VAL A O 1
ATOM 1299 N N . SER A 1 169 ? -6.164 -14.950 -5.862 1.00 80.06 169 SER A N 1
ATOM 1300 C CA . SER A 1 169 ? -4.702 -14.916 -5.706 1.00 80.06 169 SER A CA 1
ATOM 1301 C C . SER A 1 169 ? -4.297 -14.583 -4.261 1.00 80.06 169 SER A C 1
ATOM 1303 O O . SER A 1 169 ? -5.158 -14.434 -3.399 1.00 80.06 169 SER A O 1
ATOM 1305 N N . LEU A 1 170 ? -2.997 -14.398 -3.983 1.00 80.44 170 LEU A N 1
ATOM 1306 C CA . LEU A 1 170 ? -2.570 -13.858 -2.682 1.00 80.44 170 LEU A CA 1
ATOM 1307 C C . LEU A 1 170 ? -3.137 -12.457 -2.429 1.00 80.44 170 LEU A C 1
ATOM 1309 O O . LEU A 1 170 ? -3.319 -12.074 -1.278 1.00 80.44 170 LEU A O 1
ATOM 1313 N N . ASN A 1 171 ? -3.423 -11.699 -3.496 1.00 85.81 171 ASN A N 1
ATOM 1314 C CA . ASN A 1 171 ? -4.153 -10.436 -3.444 1.00 85.81 171 ASN A CA 1
ATOM 1315 C C . ASN A 1 171 ? -3.580 -9.437 -2.414 1.00 85.81 171 ASN A C 1
ATOM 1317 O O . ASN A 1 171 ? -4.321 -8.712 -1.740 1.00 85.81 171 ASN A O 1
ATOM 1321 N N . LEU A 1 172 ? -2.245 -9.400 -2.286 1.00 88.69 172 LEU A N 1
ATOM 1322 C CA . LEU A 1 172 ? -1.543 -8.672 -1.224 1.00 88.69 172 LEU A CA 1
ATOM 1323 C C . LEU A 1 172 ? -1.938 -7.197 -1.193 1.00 88.69 172 LEU A C 1
ATOM 1325 O O . LEU A 1 172 ? -2.177 -6.662 -0.115 1.00 88.69 172 LEU A O 1
ATOM 1329 N N . ARG A 1 173 ? -2.084 -6.566 -2.368 1.00 91.44 173 ARG A N 1
ATOM 1330 C CA . ARG A 1 173 ? -2.525 -5.170 -2.515 1.00 91.44 173 ARG A CA 1
ATOM 1331 C C . ARG A 1 173 ? -3.820 -4.915 -1.749 1.00 91.44 173 ARG A C 1
ATOM 1333 O O . ARG A 1 173 ? -3.886 -3.977 -0.962 1.00 91.44 173 ARG A O 1
ATOM 1340 N N . ASN A 1 174 ? -4.845 -5.740 -1.953 1.00 90.00 174 ASN A N 1
ATOM 1341 C CA . ASN A 1 174 ? -6.129 -5.536 -1.288 1.00 90.00 174 ASN A CA 1
ATOM 1342 C C . ASN A 1 174 ? -6.068 -5.946 0.187 1.00 90.00 174 ASN A C 1
ATOM 1344 O O . ASN A 1 174 ? -6.630 -5.245 1.021 1.00 90.00 174 ASN A O 1
ATOM 1348 N N . LEU A 1 175 ? -5.348 -7.014 0.541 1.00 90.44 175 LEU A N 1
ATOM 1349 C CA . LEU A 1 175 ? -5.201 -7.410 1.947 1.00 90.44 175 LEU A CA 1
ATOM 1350 C C . LEU A 1 175 ? -4.608 -6.285 2.809 1.00 90.44 175 LEU A C 1
ATOM 1352 O O . LEU A 1 175 ? -5.117 -6.021 3.901 1.00 90.44 175 LEU A O 1
ATOM 1356 N N . VAL A 1 176 ? -3.577 -5.589 2.313 1.00 93.44 176 VAL A N 1
ATOM 1357 C CA . VAL A 1 176 ? -2.945 -4.489 3.060 1.00 93.44 176 VAL A CA 1
ATOM 1358 C C . VAL A 1 176 ? -3.795 -3.217 3.058 1.00 93.44 176 VAL A C 1
ATOM 1360 O O . VAL A 1 176 ? -4.037 -2.655 4.124 1.00 93.44 176 VAL A O 1
ATOM 1363 N N . TRP A 1 177 ? -4.323 -2.788 1.904 1.00 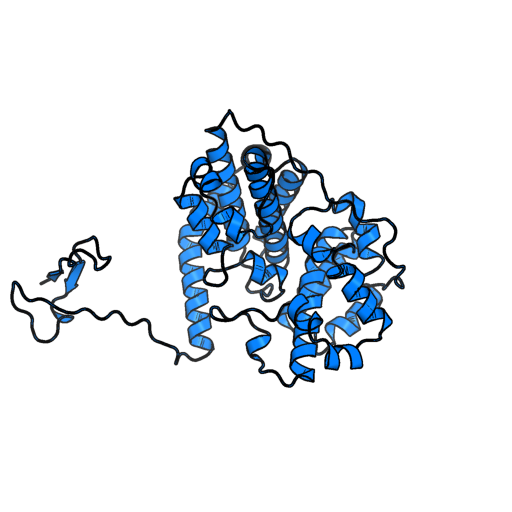94.69 177 TRP A N 1
ATOM 1364 C CA . TRP A 1 177 ? -5.096 -1.538 1.789 1.00 94.69 177 TRP A CA 1
ATOM 1365 C C . TRP A 1 177 ? -6.490 -1.597 2.430 1.00 94.69 177 TRP A C 1
ATOM 1367 O O . TRP A 1 177 ? -7.085 -0.553 2.714 1.00 94.69 177 TRP A O 1
ATOM 1377 N N . HIS A 1 178 ? -7.002 -2.802 2.685 1.00 93.12 178 HIS A N 1
ATOM 1378 C CA . HIS A 1 178 ? -8.228 -3.038 3.448 1.00 93.12 178 HIS A CA 1
ATOM 1379 C C . HIS A 1 178 ? -7.954 -3.444 4.908 1.00 93.12 178 HIS A C 1
ATOM 1381 O O . HIS A 1 178 ? -8.881 -3.806 5.629 1.00 93.12 178 HIS A O 1
ATOM 1387 N N . GLY A 1 179 ? -6.705 -3.394 5.380 1.00 92.81 179 GLY A N 1
ATOM 1388 C CA . GLY A 1 179 ? -6.385 -3.586 6.799 1.00 92.81 179 GLY A CA 1
ATOM 1389 C C . GLY A 1 179 ? -6.642 -5.000 7.327 1.00 92.81 179 GLY A C 1
ATOM 1390 O O . GLY A 1 179 ? -6.923 -5.161 8.513 1.00 92.81 179 GLY A O 1
ATOM 1391 N N . PHE A 1 180 ? -6.581 -6.015 6.459 1.00 91.44 180 PHE A N 1
ATOM 1392 C CA . PHE A 1 180 ? -6.687 -7.422 6.860 1.00 91.44 180 PHE A CA 1
ATOM 1393 C C . PHE A 1 180 ? -5.348 -8.006 7.311 1.00 91.44 180 PHE A C 1
ATOM 1395 O O . PHE A 1 180 ? -5.337 -8.904 8.145 1.00 91.44 180 PHE A O 1
ATOM 1402 N N . LEU A 1 181 ? -4.230 -7.512 6.768 1.00 90.50 181 LEU A N 1
ATOM 1403 C CA . LEU A 1 181 ? -2.902 -8.027 7.093 1.00 90.50 181 LEU A CA 1
ATOM 1404 C C . LEU A 1 181 ? -2.371 -7.399 8.386 1.00 90.50 181 LEU A C 1
ATOM 1406 O O . LEU A 1 181 ? -2.233 -6.175 8.472 1.00 90.50 181 LEU A O 1
ATOM 1410 N N . SER A 1 182 ? -2.031 -8.227 9.372 1.00 90.69 182 SER A N 1
ATOM 1411 C CA . SER A 1 182 ? -1.407 -7.755 10.607 1.00 90.69 182 SER A CA 1
ATOM 1412 C C . SER A 1 182 ? 0.119 -7.607 10.468 1.00 90.69 182 SER A C 1
ATOM 1414 O O . SER A 1 182 ? 0.742 -8.240 9.611 1.00 90.69 182 SER A O 1
ATOM 1416 N N . PRO A 1 183 ? 0.782 -6.816 11.331 1.00 90.38 183 PRO A N 1
ATOM 1417 C CA . PRO A 1 183 ? 2.239 -6.661 11.302 1.00 90.38 183 PRO A CA 1
ATOM 1418 C C . PRO A 1 183 ? 3.012 -7.969 11.513 1.00 90.38 183 PRO A C 1
ATOM 1420 O O . PRO A 1 183 ? 4.135 -8.094 11.034 1.00 90.38 183 PRO A O 1
ATOM 1423 N N . SER A 1 184 ? 2.436 -8.954 12.208 1.00 85.62 184 SER A N 1
ATOM 1424 C CA . SER A 1 184 ? 3.060 -10.272 12.392 1.00 85.62 184 SER A CA 1
ATOM 1425 C C . SER A 1 184 ? 3.016 -11.142 11.128 1.00 85.62 184 SER A C 1
ATOM 1427 O O . SER A 1 184 ? 3.820 -12.063 11.001 1.00 85.62 184 SER A O 1
ATOM 1429 N N . GLU A 1 185 ? 2.125 -10.829 10.187 1.00 85.00 185 GLU A N 1
ATOM 1430 C CA . GLU A 1 185 ? 1.975 -11.504 8.890 1.00 85.00 185 GLU A CA 1
ATOM 1431 C C . GLU A 1 185 ? 2.686 -10.748 7.754 1.00 85.00 185 GLU A C 1
ATOM 1433 O O . GLU A 1 185 ? 2.867 -11.277 6.656 1.00 85.00 185 GLU A O 1
ATOM 1438 N N . ALA A 1 186 ? 3.133 -9.516 8.010 1.00 87.69 186 ALA A N 1
ATOM 1439 C CA . ALA A 1 186 ? 3.895 -8.698 7.074 1.00 87.69 186 ALA A CA 1
ATOM 1440 C C . ALA A 1 186 ? 5.369 -9.142 7.010 1.00 87.69 186 ALA A C 1
ATOM 1442 O O . ALA A 1 186 ? 6.287 -8.432 7.427 1.00 87.69 186 ALA A O 1
ATOM 1443 N N . TYR A 1 187 ? 5.627 -10.335 6.473 1.00 86.50 187 TYR A N 1
ATOM 1444 C CA . TYR A 1 187 ? 6.987 -10.864 6.350 1.00 86.50 187 TYR A CA 1
ATOM 1445 C C . TYR A 1 187 ? 7.853 -10.025 5.391 1.00 86.50 187 TYR A C 1
ATOM 1447 O O . TYR A 1 187 ? 7.373 -9.694 4.305 1.00 86.50 187 TYR A O 1
ATOM 1455 N N . PRO A 1 188 ? 9.139 -9.754 5.715 1.00 88.44 188 PRO A N 1
ATOM 1456 C CA . PRO A 1 188 ? 10.063 -8.985 4.864 1.00 88.44 188 PRO A CA 1
ATOM 1457 C C . PRO A 1 188 ? 10.135 -9.444 3.406 1.00 88.44 188 PRO A C 1
ATOM 1459 O O . PRO A 1 188 ? 10.382 -8.648 2.505 1.00 88.44 188 PRO A O 1
ATOM 1462 N N . VAL A 1 189 ? 9.926 -10.741 3.169 1.00 86.75 189 VAL A N 1
ATOM 1463 C CA . VAL A 1 189 ? 9.950 -11.335 1.831 1.00 86.75 189 VAL A CA 1
ATOM 1464 C C . VAL A 1 189 ? 8.898 -10.751 0.895 1.00 86.75 189 VAL A C 1
ATOM 1466 O O . VAL A 1 189 ? 9.174 -10.600 -0.288 1.00 86.75 189 VAL A O 1
ATOM 1469 N N . LEU A 1 190 ? 7.724 -10.376 1.403 1.00 89.12 190 LEU A N 1
ATOM 1470 C CA . LEU A 1 190 ? 6.602 -9.940 0.573 1.00 89.12 190 LEU A CA 1
ATOM 1471 C C . LEU A 1 190 ? 6.890 -8.616 -0.163 1.00 89.12 190 LEU A C 1
ATOM 1473 O O . LEU A 1 190 ? 6.817 -8.604 -1.394 1.00 89.12 190 LEU A O 1
ATOM 1477 N N . PRO A 1 191 ? 7.264 -7.509 0.514 1.00 93.38 191 PRO A N 1
ATOM 1478 C CA . PRO A 1 191 ? 7.616 -6.275 -0.187 1.00 93.38 191 PRO A CA 1
ATOM 1479 C C . PRO A 1 191 ? 8.900 -6.421 -1.013 1.00 93.38 191 PRO A C 1
ATOM 1481 O O . PRO A 1 191 ? 8.986 -5.849 -2.096 1.00 93.38 191 PRO A O 1
ATOM 1484 N N . LEU A 1 192 ? 9.883 -7.208 -0.555 1.00 92.25 192 LEU A N 1
ATOM 1485 C CA . LEU A 1 192 ? 11.130 -7.424 -1.299 1.00 92.25 192 LEU A CA 1
ATOM 1486 C C . LEU A 1 192 ? 10.906 -8.204 -2.600 1.00 92.25 192 LEU A C 1
ATOM 1488 O O . LEU A 1 192 ? 11.546 -7.899 -3.604 1.00 92.25 192 LEU A O 1
ATOM 1492 N N . LEU A 1 193 ? 9.971 -9.156 -2.615 1.00 90.56 193 LEU A N 1
ATOM 1493 C CA . LEU A 1 193 ? 9.581 -9.878 -3.823 1.00 90.56 193 LEU A CA 1
ATOM 1494 C C . LEU A 1 193 ? 8.887 -8.953 -4.834 1.00 90.56 193 LEU A C 1
ATOM 1496 O O . LEU A 1 193 ? 9.185 -9.019 -6.025 1.00 90.56 193 LEU A O 1
ATOM 1500 N N . LEU A 1 194 ? 8.023 -8.043 -4.370 1.00 93.88 194 LEU A N 1
ATOM 1501 C CA . LEU A 1 194 ? 7.425 -7.022 -5.239 1.00 93.88 194 LEU A CA 1
ATOM 1502 C C . LEU A 1 194 ? 8.475 -6.043 -5.779 1.00 93.88 194 LEU A C 1
ATOM 1504 O O . LEU A 1 194 ? 8.435 -5.697 -6.956 1.00 93.88 194 LEU A O 1
ATOM 1508 N N . ILE A 1 195 ? 9.446 -5.637 -4.957 1.00 95.81 195 ILE A N 1
ATOM 1509 C CA . ILE A 1 195 ? 10.576 -4.807 -5.398 1.00 95.81 195 ILE A CA 1
ATOM 1510 C C . ILE A 1 195 ? 11.405 -5.539 -6.460 1.00 95.81 195 ILE A C 1
ATOM 1512 O O . ILE A 1 195 ? 11.728 -4.945 -7.487 1.00 95.81 195 ILE A O 1
ATOM 1516 N N . HIS A 1 196 ? 11.703 -6.826 -6.261 1.00 93.31 196 HIS A N 1
ATOM 1517 C CA . HIS A 1 196 ? 12.387 -7.637 -7.269 1.00 93.31 196 HIS A CA 1
ATOM 1518 C C . HIS A 1 196 ? 11.594 -7.671 -8.582 1.00 93.31 196 HIS A C 1
ATOM 1520 O O . HIS A 1 196 ? 12.161 -7.451 -9.647 1.00 93.31 196 HIS A O 1
ATOM 1526 N N . ALA A 1 197 ? 10.273 -7.873 -8.517 1.00 93.75 197 ALA A N 1
ATOM 1527 C CA . ALA A 1 197 ? 9.419 -7.832 -9.700 1.00 93.75 197 ALA A CA 1
ATOM 1528 C C . ALA A 1 197 ? 9.505 -6.478 -10.430 1.00 93.75 197 ALA A C 1
ATOM 1530 O O . ALA A 1 197 ? 9.625 -6.453 -11.650 1.00 93.75 197 ALA A O 1
ATOM 1531 N N . ILE A 1 198 ? 9.519 -5.352 -9.703 1.00 96.81 198 ILE A N 1
ATOM 1532 C CA . ILE A 1 198 ? 9.696 -4.006 -10.284 1.00 96.81 198 ILE A CA 1
ATOM 1533 C C . ILE A 1 198 ? 11.051 -3.857 -10.994 1.00 96.81 198 ILE A C 1
ATOM 1535 O O . ILE A 1 198 ? 11.118 -3.219 -12.048 1.00 96.81 198 ILE A O 1
ATOM 1539 N N . MET A 1 199 ? 12.121 -4.435 -10.443 1.00 95.31 199 MET A N 1
ATOM 1540 C CA . MET A 1 199 ? 13.440 -4.437 -11.086 1.00 95.31 199 MET A CA 1
ATOM 1541 C C . MET A 1 199 ? 13.418 -5.236 -12.396 1.00 95.31 199 MET A C 1
ATOM 1543 O O . MET A 1 199 ? 13.884 -4.738 -13.419 1.00 95.31 199 MET A O 1
ATOM 1547 N N . GLU A 1 200 ? 12.818 -6.430 -12.393 1.00 93.88 200 GLU A N 1
ATOM 1548 C CA . GLU A 1 200 ? 12.683 -7.271 -13.593 1.00 93.88 200 GLU A CA 1
ATOM 1549 C C . GLU A 1 200 ? 11.824 -6.602 -14.676 1.00 93.88 200 GLU A C 1
ATOM 1551 O O . GLU A 1 200 ? 12.179 -6.626 -15.856 1.00 93.88 200 GLU A O 1
ATOM 1556 N N . LEU A 1 201 ? 10.744 -5.913 -14.285 1.00 95.69 201 LEU A N 1
ATOM 1557 C CA . LEU A 1 201 ? 9.949 -5.088 -15.200 1.00 95.69 201 LEU A CA 1
ATOM 1558 C C . LEU A 1 201 ? 10.817 -4.001 -15.856 1.00 95.69 201 LEU A C 1
ATOM 1560 O O . LEU A 1 201 ? 10.727 -3.776 -17.063 1.00 95.69 201 LEU A O 1
ATOM 1564 N N . GLY A 1 202 ? 11.691 -3.357 -15.077 1.00 95.38 202 GLY A N 1
ATOM 1565 C CA . GLY A 1 202 ? 12.635 -2.356 -15.575 1.00 95.38 202 GLY A CA 1
ATOM 1566 C C . GLY A 1 202 ? 13.629 -2.929 -16.580 1.00 95.38 202 GLY A C 1
ATOM 1567 O O . GLY A 1 202 ? 13.820 -2.353 -17.651 1.00 95.38 202 GLY A O 1
ATOM 1568 N N . SER A 1 203 ? 14.211 -4.095 -16.285 1.00 93.12 203 SER A N 1
ATOM 1569 C CA . SER A 1 203 ? 15.075 -4.818 -17.229 1.00 93.12 203 SER A CA 1
ATOM 1570 C C . SER A 1 203 ? 14.336 -5.208 -18.510 1.00 93.12 203 SER A C 1
ATOM 1572 O O . SER A 1 203 ? 14.911 -5.139 -19.595 1.00 93.12 203 SER A O 1
ATOM 1574 N N . SER A 1 204 ? 13.055 -5.570 -18.410 1.00 93.38 204 SER A N 1
ATOM 1575 C CA . SER A 1 204 ? 12.249 -5.900 -19.582 1.00 93.38 204 SER A CA 1
ATOM 1576 C C . SER A 1 204 ? 11.984 -4.678 -20.470 1.00 93.38 204 SER A C 1
ATOM 1578 O O . SER A 1 204 ? 12.213 -4.726 -21.680 1.00 93.38 204 SER A O 1
ATOM 1580 N N . LEU A 1 205 ? 11.657 -3.529 -19.865 1.00 93.19 205 LEU A N 1
ATOM 1581 C CA . LEU A 1 205 ? 11.481 -2.252 -20.571 1.00 93.19 205 LEU A CA 1
ATOM 1582 C C . LEU A 1 205 ? 12.730 -1.775 -21.311 1.00 93.19 205 LEU A C 1
ATOM 1584 O O . LEU A 1 205 ? 12.600 -1.155 -22.361 1.00 93.19 205 LEU A O 1
ATOM 1588 N N . GLN A 1 206 ? 13.934 -2.073 -20.818 1.00 89.81 206 GLN A N 1
ATOM 1589 C CA . GLN A 1 206 ? 15.175 -1.697 -21.509 1.00 89.81 206 GLN A CA 1
ATOM 1590 C C . GLN A 1 206 ? 15.283 -2.310 -22.916 1.00 89.81 206 GLN A C 1
ATOM 1592 O O . GLN A 1 206 ? 16.002 -1.777 -23.762 1.00 89.81 206 GLN A O 1
ATOM 1597 N N . ARG A 1 207 ? 14.551 -3.398 -23.198 1.00 90.00 207 ARG A N 1
ATOM 1598 C CA . ARG A 1 207 ? 14.481 -4.015 -24.534 1.00 90.00 207 ARG A CA 1
ATOM 1599 C C . ARG A 1 207 ? 13.544 -3.269 -25.493 1.00 90.00 207 ARG A C 1
ATOM 1601 O O . ARG A 1 207 ? 13.602 -3.509 -26.695 1.00 90.00 207 ARG A O 1
ATOM 1608 N N . HIS A 1 208 ? 12.733 -2.350 -24.973 1.00 88.25 208 HIS A N 1
ATOM 1609 C CA . HIS A 1 208 ? 11.746 -1.548 -25.692 1.00 88.25 208 HIS A CA 1
ATOM 1610 C C . HIS A 1 208 ? 12.146 -0.066 -25.690 1.00 88.25 208 HIS A C 1
ATOM 1612 O O . HIS A 1 208 ? 11.555 0.771 -25.007 1.00 88.25 208 HIS A O 1
ATOM 1618 N N . THR A 1 209 ? 13.189 0.268 -26.454 1.00 81.81 209 THR A N 1
ATOM 1619 C CA . THR A 1 209 ? 13.750 1.633 -26.520 1.00 81.81 209 THR A CA 1
ATOM 1620 C C . THR A 1 209 ? 12.824 2.655 -27.185 1.00 81.81 209 THR A C 1
ATOM 1622 O O . THR A 1 209 ? 13.066 3.858 -27.104 1.00 81.81 209 THR A O 1
ATOM 1625 N N . ASP A 1 210 ? 11.758 2.190 -27.830 1.00 85.88 210 ASP A N 1
ATOM 1626 C CA . ASP A 1 210 ? 10.704 2.985 -28.448 1.00 85.88 210 ASP A CA 1
ATOM 1627 C C . ASP A 1 210 ? 9.684 3.538 -27.436 1.00 85.88 210 ASP A C 1
ATOM 1629 O O . ASP A 1 210 ? 8.965 4.494 -27.743 1.00 85.88 210 ASP A O 1
ATOM 1633 N N . ILE A 1 211 ? 9.640 2.997 -26.214 1.00 86.81 211 ILE A N 1
ATOM 1634 C CA . ILE A 1 211 ? 8.690 3.418 -25.182 1.00 86.81 211 ILE A CA 1
ATOM 1635 C C . ILE A 1 211 ? 9.285 4.555 -24.350 1.00 86.81 211 ILE A C 1
ATOM 1637 O O . ILE A 1 211 ? 10.057 4.347 -23.416 1.00 86.81 211 ILE A O 1
ATOM 1641 N N . ASN A 1 212 ? 8.858 5.784 -24.637 1.00 87.19 212 ASN A N 1
ATOM 1642 C CA . ASN A 1 212 ? 9.147 6.930 -23.779 1.00 87.19 212 ASN A CA 1
ATOM 1643 C C . ASN A 1 212 ? 8.064 7.080 -22.697 1.00 87.19 212 ASN A C 1
ATOM 1645 O O . ASN A 1 212 ? 6.945 7.515 -22.978 1.00 87.19 212 ASN A O 1
ATOM 1649 N N . ILE A 1 213 ? 8.390 6.720 -21.454 1.00 91.44 213 ILE A N 1
ATOM 1650 C CA . ILE A 1 213 ? 7.446 6.782 -20.334 1.00 91.44 213 ILE A CA 1
ATOM 1651 C C . ILE A 1 213 ? 7.310 8.229 -19.867 1.00 91.44 213 ILE A C 1
ATOM 1653 O O . ILE A 1 213 ? 8.187 8.774 -19.201 1.00 91.44 213 ILE A O 1
ATOM 1657 N N . ILE A 1 214 ? 6.165 8.836 -20.168 1.00 88.06 214 ILE A N 1
ATOM 1658 C CA . ILE A 1 214 ? 5.778 10.140 -19.628 1.00 88.06 214 ILE A CA 1
ATOM 1659 C C . ILE A 1 214 ? 4.858 9.892 -18.427 1.00 88.06 214 ILE A C 1
ATOM 1661 O O . ILE A 1 214 ? 3.732 9.420 -18.630 1.00 88.06 214 ILE A O 1
ATOM 1665 N N . PRO A 1 215 ? 5.293 10.190 -17.185 1.00 88.88 215 PRO A N 1
ATOM 1666 C CA . PRO A 1 215 ? 4.460 10.003 -16.006 1.00 88.88 215 PRO A CA 1
ATOM 1667 C C . PRO A 1 215 ? 3.170 10.812 -16.110 1.00 88.88 215 PRO A C 1
ATOM 1669 O O . PRO A 1 215 ? 3.178 11.974 -16.524 1.00 88.88 215 PRO A O 1
ATOM 1672 N N . ARG A 1 216 ? 2.054 10.209 -15.696 1.00 90.00 216 ARG A N 1
ATOM 1673 C CA . ARG A 1 216 ? 0.794 10.942 -15.566 1.00 90.00 216 ARG A CA 1
ATOM 1674 C C . ARG A 1 216 ? 0.940 12.008 -14.470 1.00 90.00 216 ARG A C 1
ATOM 1676 O O . ARG A 1 216 ? 1.647 11.765 -13.485 1.00 90.00 216 ARG A O 1
ATOM 1683 N N . PRO A 1 217 ? 0.278 13.170 -14.601 1.00 86.75 217 PRO A N 1
ATOM 1684 C CA . PRO A 1 217 ? 0.308 14.183 -13.553 1.00 86.75 217 PRO A CA 1
ATOM 1685 C C . PRO A 1 217 ? -0.280 13.620 -12.248 1.00 86.75 217 PRO A C 1
ATOM 1687 O O . PRO A 1 217 ? -1.176 12.766 -12.305 1.00 86.75 217 PRO A O 1
ATOM 1690 N N . PRO A 1 218 ? 0.228 14.048 -11.079 1.00 86.25 218 PRO A N 1
ATOM 1691 C CA . PRO A 1 218 ? -0.401 13.728 -9.806 1.00 86.25 218 PRO A CA 1
ATOM 1692 C C . PRO A 1 218 ? -1.795 14.361 -9.741 1.00 86.25 218 PRO A C 1
ATOM 1694 O O . PRO A 1 218 ? -2.051 15.412 -10.338 1.00 86.25 218 PRO A O 1
ATOM 1697 N N . ALA A 1 219 ? -2.699 13.720 -9.013 1.00 84.75 219 ALA A N 1
ATOM 1698 C CA . ALA A 1 219 ? -4.014 14.258 -8.747 1.00 84.75 219 ALA A CA 1
ATOM 1699 C C . ALA A 1 219 ? -3.900 15.469 -7.809 1.00 84.75 219 ALA A C 1
ATOM 1701 O O . ALA A 1 219 ? -3.157 15.465 -6.827 1.00 84.75 219 ALA A O 1
ATOM 1702 N N . VAL A 1 220 ? -4.663 16.517 -8.112 1.00 79.12 220 VAL A N 1
ATOM 1703 C CA . VAL A 1 220 ? -4.732 17.723 -7.284 1.00 79.12 220 VAL A CA 1
ATOM 1704 C C . VAL A 1 220 ? -5.870 17.551 -6.289 1.00 79.12 220 VAL A C 1
ATOM 1706 O O . VAL A 1 220 ? -7.018 17.334 -6.686 1.00 79.12 220 VAL A O 1
ATOM 1709 N N . VAL A 1 221 ? -5.560 17.616 -4.997 1.00 72.31 221 VAL A N 1
ATOM 1710 C CA . VAL A 1 221 ? -6.586 17.722 -3.955 1.00 72.31 221 VAL A CA 1
ATOM 1711 C C . VAL A 1 221 ? -6.963 19.196 -3.839 1.00 72.31 221 VAL A C 1
ATOM 1713 O O . VAL A 1 221 ? -6.081 20.048 -3.737 1.00 72.31 221 VAL A O 1
ATOM 1716 N N . SER A 1 222 ? -8.260 19.505 -3.915 1.00 68.38 222 SER A N 1
ATOM 1717 C CA . SER A 1 222 ? -8.747 20.874 -3.707 1.00 68.38 222 SER A CA 1
ATOM 1718 C C . SER A 1 222 ? -8.316 21.375 -2.327 1.00 68.38 222 SER A C 1
ATOM 1720 O O . SER A 1 222 ? -8.336 20.616 -1.362 1.00 68.38 222 SER A O 1
ATOM 1722 N N . SER A 1 223 ? -7.961 22.655 -2.219 1.00 57.59 223 SER A N 1
ATOM 1723 C CA . SER A 1 223 ? -7.649 23.307 -0.940 1.00 57.59 223 SER A CA 1
ATOM 1724 C C . SER A 1 223 ? -8.862 23.442 -0.012 1.00 57.59 223 SER A C 1
ATOM 1726 O O . SER A 1 223 ? -8.702 23.780 1.155 1.00 57.59 223 SER A O 1
ATOM 1728 N N . GLU A 1 224 ? -10.070 23.187 -0.517 1.00 62.31 224 GLU A N 1
ATOM 1729 C CA . GLU A 1 224 ? -11.328 23.214 0.238 1.00 62.31 224 GLU A CA 1
ATOM 1730 C C . GLU A 1 224 ? -11.586 21.881 0.952 1.00 62.31 224 GLU A C 1
ATOM 1732 O O . GLU A 1 224 ? -12.665 21.299 0.849 1.00 62.31 224 GLU A O 1
ATOM 1737 N N . ILE A 1 225 ? -10.585 21.355 1.658 1.00 63.59 225 ILE A N 1
ATOM 1738 C CA . ILE A 1 225 ? -10.831 20.208 2.529 1.00 63.59 225 ILE A CA 1
ATOM 1739 C C . ILE A 1 225 ? -11.608 20.728 3.749 1.00 63.59 225 ILE A C 1
ATOM 1741 O O . ILE A 1 225 ? -11.197 21.746 4.319 1.00 63.59 225 ILE A O 1
ATOM 1745 N N . PRO A 1 226 ? -12.736 20.101 4.140 1.00 59.91 226 PRO A N 1
ATOM 1746 C CA . PRO A 1 226 ? -13.533 20.564 5.268 1.00 59.91 226 PRO A CA 1
ATOM 1747 C C . PRO A 1 226 ? -12.662 20.783 6.507 1.00 59.91 226 PRO A C 1
ATOM 1749 O O . PRO A 1 226 ? -11.846 19.931 6.861 1.00 59.91 226 PRO A O 1
ATOM 1752 N N . SER A 1 227 ? -12.827 21.929 7.173 1.00 55.38 227 SER A N 1
ATOM 1753 C CA . SER A 1 227 ? -12.138 22.193 8.437 1.00 55.38 227 SER A CA 1
ATOM 1754 C C . SER A 1 227 ? -12.636 21.195 9.483 1.00 55.38 227 SER A C 1
ATOM 1756 O O . SER A 1 227 ? -13.773 21.282 9.941 1.00 55.38 227 SER A O 1
ATOM 1758 N N . CYS A 1 228 ? -11.783 20.243 9.852 1.00 53.81 228 CYS A N 1
ATOM 1759 C CA . CYS A 1 228 ? -12.001 19.381 11.007 1.00 53.81 228 CYS A CA 1
ATOM 1760 C C . CYS A 1 228 ? -11.366 20.036 12.241 1.00 53.81 228 CYS A C 1
ATOM 1762 O O . CYS A 1 228 ? -10.365 20.752 12.106 1.00 53.81 228 CYS A O 1
ATOM 1764 N N . PRO A 1 229 ? -11.890 19.805 13.455 1.00 56.34 229 PRO A N 1
ATOM 1765 C CA . PRO A 1 229 ? -11.088 19.998 14.654 1.00 56.34 229 PRO A CA 1
ATOM 1766 C C . PRO A 1 229 ? -9.773 19.222 14.517 1.00 56.34 229 PRO A C 1
ATOM 1768 O O . PRO A 1 229 ? -9.788 18.011 14.326 1.00 56.34 229 PRO A O 1
ATOM 1771 N N . THR A 1 230 ? -8.639 19.916 14.640 1.00 57.09 230 THR A N 1
ATOM 1772 C CA . THR A 1 230 ? -7.327 19.266 14.721 1.00 57.09 230 THR A CA 1
ATOM 1773 C C . THR A 1 230 ? -7.329 18.306 15.903 1.00 57.09 230 THR A C 1
ATOM 1775 O O . THR A 1 230 ? -7.364 18.736 17.061 1.00 57.09 230 THR A O 1
ATOM 1778 N N . LEU A 1 231 ? -7.324 17.011 15.604 1.00 62.22 231 LEU A N 1
ATOM 1779 C CA . LEU A 1 231 ? -7.184 15.949 16.584 1.00 62.22 231 LEU A CA 1
ATOM 1780 C C . LEU A 1 231 ? -5.694 15.752 16.846 1.00 62.22 231 LEU A C 1
ATOM 1782 O O . LEU A 1 231 ? -4.929 15.374 15.963 1.00 62.22 231 LEU A O 1
ATOM 1786 N N . ASP A 1 232 ? -5.265 16.022 18.076 1.00 73.44 232 ASP A N 1
ATOM 1787 C CA . ASP A 1 232 ? -3.928 15.627 18.497 1.00 73.44 232 ASP A CA 1
ATOM 1788 C C . ASP A 1 232 ? -3.932 14.115 18.741 1.00 73.44 232 ASP A C 1
ATOM 1790 O O . ASP A 1 232 ? -4.423 13.630 19.765 1.00 73.44 232 ASP A O 1
ATOM 1794 N N . LEU A 1 233 ? -3.402 13.363 17.773 1.00 75.31 233 LEU A N 1
ATOM 1795 C CA . LEU A 1 233 ? -3.319 11.907 17.838 1.00 75.31 233 LEU A CA 1
ATOM 1796 C C . LEU A 1 233 ? -2.645 11.428 19.134 1.00 75.31 233 LEU A C 1
ATOM 1798 O O . LEU A 1 233 ? -3.023 10.378 19.648 1.00 75.31 233 LEU A O 1
ATOM 1802 N N . GLN A 1 234 ? -1.710 12.194 19.716 1.00 80.06 234 GLN A N 1
ATOM 1803 C CA . GLN A 1 234 ? -1.086 11.832 20.992 1.00 80.06 234 GLN A CA 1
ATOM 1804 C C . GLN A 1 234 ? -2.075 11.852 22.153 1.00 80.06 234 GLN A C 1
ATOM 1806 O O . GLN A 1 234 ? -2.022 10.977 23.020 1.00 80.06 234 GLN A O 1
ATOM 1811 N N . VAL A 1 235 ? -2.970 12.843 22.173 1.00 84.88 235 VAL A N 1
ATOM 1812 C CA . VAL A 1 235 ? -3.956 13.023 23.244 1.00 84.88 235 VAL A CA 1
ATOM 1813 C C . VAL A 1 235 ? -4.904 11.829 23.290 1.00 84.88 235 VAL A C 1
ATOM 1815 O O . VAL A 1 235 ? -5.197 11.321 24.370 1.00 84.88 235 VAL A O 1
ATOM 1818 N N . TYR A 1 236 ? -5.321 11.336 22.123 1.00 86.50 236 TYR A N 1
ATOM 1819 C CA . TYR A 1 236 ? -6.285 10.242 22.016 1.00 86.50 236 TYR A CA 1
ATOM 1820 C C . TYR A 1 236 ? -5.646 8.858 21.891 1.00 86.50 236 TYR A C 1
ATOM 1822 O O . TYR A 1 236 ? -6.356 7.860 21.995 1.00 86.50 236 TYR A O 1
ATOM 1830 N N . LEU A 1 237 ? -4.324 8.751 21.714 1.00 90.62 237 LEU A N 1
ATOM 1831 C CA . LEU A 1 237 ? -3.641 7.473 21.487 1.00 90.62 237 LEU A CA 1
ATOM 1832 C C . LEU A 1 237 ? -3.962 6.439 22.572 1.00 90.62 237 LEU A C 1
ATOM 1834 O O . LEU A 1 237 ? -4.228 5.280 22.266 1.00 90.62 237 LEU A O 1
ATOM 1838 N N . LYS A 1 238 ? -3.981 6.846 23.844 1.00 92.88 238 LYS A N 1
ATOM 1839 C CA . LYS A 1 238 ? -4.306 5.937 24.951 1.00 92.88 238 LYS A CA 1
ATOM 1840 C C . LYS A 1 238 ? -5.733 5.392 24.846 1.00 92.88 238 LYS A C 1
ATOM 1842 O O . LYS A 1 238 ? -5.945 4.200 25.084 1.00 92.88 238 LYS A O 1
ATOM 1847 N N . ASP A 1 239 ? -6.684 6.245 24.486 1.00 92.56 239 ASP A N 1
ATOM 1848 C CA . ASP A 1 239 ? -8.090 5.873 24.339 1.00 92.56 239 ASP A CA 1
ATOM 1849 C C . ASP A 1 239 ? -8.287 4.986 23.105 1.00 92.56 239 ASP A C 1
ATOM 1851 O O . ASP A 1 239 ? -8.945 3.950 23.193 1.00 92.56 239 ASP A O 1
ATOM 1855 N N . ILE A 1 240 ? -7.618 5.311 21.994 1.00 91.94 240 ILE A N 1
ATOM 1856 C CA . ILE A 1 240 ? -7.584 4.501 20.769 1.00 91.94 240 ILE A CA 1
ATOM 1857 C C . ILE A 1 240 ? -7.059 3.095 21.075 1.00 91.94 240 ILE A C 1
ATOM 1859 O O . ILE A 1 240 ? -7.720 2.106 20.769 1.00 91.94 240 ILE A O 1
ATOM 1863 N N . LEU A 1 241 ? -5.910 2.977 21.745 1.00 94.69 241 LEU A N 1
ATOM 1864 C CA . LEU A 1 241 ? -5.310 1.681 22.087 1.00 94.69 241 LEU A CA 1
ATOM 1865 C C . LEU A 1 241 ? -6.127 0.875 23.109 1.00 94.69 241 LEU A C 1
ATOM 1867 O O . LEU A 1 241 ? -5.915 -0.336 23.248 1.00 94.69 241 LEU A O 1
ATOM 1871 N N . SER A 1 242 ? -7.029 1.534 23.836 1.00 95.56 242 SER A N 1
ATOM 1872 C CA . SER A 1 242 ? -7.954 0.907 24.787 1.00 95.56 242 SER A CA 1
ATOM 1873 C C . SER A 1 242 ? -9.311 0.570 24.160 1.00 95.56 242 SER A C 1
ATOM 1875 O O . SER A 1 242 ? -10.112 -0.123 24.787 1.00 95.56 242 SER A O 1
ATOM 1877 N N . SER A 1 243 ? -9.573 1.039 22.937 1.00 94.50 243 SER A N 1
ATOM 1878 C CA . SER A 1 243 ? -10.826 0.815 22.222 1.00 94.50 243 SER A CA 1
ATOM 1879 C C . SER A 1 243 ? -11.031 -0.672 21.907 1.00 94.50 243 SER A C 1
ATOM 1881 O O . SER A 1 243 ? -10.103 -1.321 21.417 1.00 94.50 243 SER A O 1
ATOM 1883 N N . PRO A 1 244 ? -12.246 -1.223 22.101 1.00 93.19 244 PRO A N 1
ATOM 1884 C CA . PRO A 1 244 ? -12.562 -2.593 21.693 1.00 93.19 244 PRO A CA 1
ATOM 1885 C C . PRO A 1 244 ? -12.562 -2.770 20.166 1.00 93.19 244 PRO A C 1
ATOM 1887 O O . PRO A 1 244 ? -12.506 -3.895 19.680 1.00 93.19 244 PRO A O 1
ATOM 1890 N N . TYR A 1 245 ? -12.598 -1.667 19.412 1.00 93.88 245 TYR A N 1
ATOM 1891 C CA . TYR A 1 245 ? -12.584 -1.665 17.950 1.00 93.88 245 TYR A CA 1
ATOM 1892 C C . TYR A 1 245 ? -11.168 -1.628 17.362 1.00 93.88 245 TYR A C 1
ATOM 1894 O O . TYR A 1 245 ? -11.021 -1.620 16.146 1.00 93.88 245 TYR A O 1
ATOM 1902 N N . VAL A 1 246 ? -10.126 -1.619 18.202 1.00 94.31 246 VAL A N 1
ATOM 1903 C CA . VAL A 1 246 ? -8.729 -1.746 17.771 1.00 94.31 246 VAL A CA 1
ATOM 1904 C C . VAL A 1 246 ? -8.216 -3.129 18.161 1.00 94.31 246 VAL A C 1
ATOM 1906 O O . VAL A 1 246 ? -8.030 -3.431 19.342 1.00 94.31 246 VAL A O 1
ATOM 1909 N N . MET A 1 247 ? -7.955 -3.970 17.158 1.00 91.06 247 MET A N 1
ATOM 1910 C CA . MET A 1 247 ? -7.409 -5.314 17.368 1.00 91.06 247 MET A CA 1
ATOM 1911 C C . MET A 1 247 ? -6.042 -5.256 18.051 1.00 91.06 247 MET A C 1
ATOM 1913 O O . MET A 1 247 ? -5.209 -4.403 17.736 1.00 91.06 247 MET A O 1
ATOM 1917 N N . SER A 1 248 ? -5.788 -6.197 18.960 1.00 92.56 248 SER A N 1
ATOM 1918 C CA . SER A 1 248 ? -4.544 -6.265 19.735 1.00 92.56 248 SER A CA 1
ATOM 1919 C C . SER A 1 248 ? -3.302 -6.340 18.849 1.00 92.56 248 SER A C 1
ATOM 1921 O O . SER A 1 248 ? -2.313 -5.661 19.117 1.00 92.56 248 SER A O 1
ATOM 1923 N N . GLU A 1 249 ? -3.382 -7.104 17.764 1.00 91.50 249 GLU A N 1
ATOM 1924 C CA . GLU A 1 249 ? -2.327 -7.315 16.774 1.00 91.50 249 GLU A CA 1
ATOM 1925 C C . GLU A 1 249 ? -2.015 -6.042 15.977 1.00 91.50 249 GLU A C 1
ATOM 1927 O O . GLU A 1 249 ? -0.901 -5.874 15.488 1.00 91.50 249 GLU A O 1
ATOM 1932 N N . MET A 1 250 ? -2.979 -5.126 15.874 1.00 94.50 250 MET A N 1
ATOM 1933 C CA . MET A 1 250 ? -2.868 -3.907 15.076 1.00 94.50 250 MET A CA 1
ATOM 1934 C C . MET A 1 250 ? -2.382 -2.697 15.885 1.00 94.50 250 MET A C 1
ATOM 1936 O O . MET A 1 250 ? -2.031 -1.666 15.315 1.00 94.50 250 MET A O 1
ATOM 1940 N N . LYS A 1 251 ? -2.312 -2.797 17.220 1.00 95.38 251 LYS A N 1
ATOM 1941 C CA . LYS A 1 251 ? -1.951 -1.678 18.113 1.00 95.38 251 LYS A CA 1
ATOM 1942 C C . LYS A 1 251 ? -0.600 -1.038 17.788 1.00 95.38 251 LYS A C 1
ATOM 1944 O O . LYS A 1 251 ? -0.456 0.176 17.907 1.00 95.38 251 LYS A O 1
ATOM 1949 N N . CYS A 1 252 ? 0.383 -1.822 17.344 1.00 96.00 252 CYS A N 1
ATOM 1950 C CA . CYS A 1 252 ? 1.692 -1.285 16.968 1.00 96.00 252 CYS A CA 1
ATOM 1951 C C . CYS A 1 252 ? 1.652 -0.403 15.709 1.00 96.00 252 CYS A C 1
ATOM 1953 O O . CYS A 1 252 ? 2.510 0.464 15.568 1.00 96.00 252 CYS A O 1
ATOM 1955 N N . ILE A 1 253 ? 0.640 -0.547 14.847 1.00 96.75 253 ILE A N 1
ATOM 1956 C CA . ILE A 1 253 ? 0.439 0.335 13.688 1.00 96.75 253 ILE A CA 1
ATOM 1957 C C . ILE A 1 253 ? 0.049 1.739 14.155 1.00 96.75 253 ILE A C 1
ATOM 1959 O O . ILE A 1 253 ? 0.622 2.718 13.688 1.00 96.75 253 ILE A O 1
ATOM 1963 N N . TRP A 1 254 ? -0.871 1.841 15.117 1.00 96.00 254 TRP A N 1
ATOM 1964 C CA . TRP A 1 254 ? -1.299 3.120 15.695 1.00 96.00 254 TRP A CA 1
ATOM 1965 C C . TRP A 1 254 ? -0.157 3.845 16.414 1.00 96.00 254 TRP A C 1
ATOM 1967 O O . TRP A 1 254 ? -0.012 5.059 16.276 1.00 96.00 254 TRP A O 1
ATOM 1977 N N . LEU A 1 255 ? 0.683 3.097 17.140 1.00 95.75 255 LEU A N 1
ATOM 1978 C CA . LEU A 1 255 ? 1.894 3.632 17.769 1.00 95.75 255 LEU A CA 1
ATOM 1979 C C . LEU A 1 255 ? 2.858 4.206 16.722 1.00 95.75 255 LEU A C 1
ATOM 1981 O O . LEU A 1 255 ? 3.232 5.373 16.815 1.00 95.75 255 LEU A O 1
ATOM 1985 N N . ALA A 1 256 ? 3.193 3.423 15.694 1.00 95.88 256 ALA A N 1
ATOM 1986 C CA . ALA A 1 256 ? 4.098 3.856 14.632 1.00 95.88 256 ALA A CA 1
ATOM 1987 C C . ALA A 1 256 ? 3.543 5.051 13.841 1.00 95.88 256 ALA A C 1
ATOM 1989 O O . ALA A 1 256 ? 4.274 5.991 13.540 1.00 95.88 256 ALA A O 1
ATOM 1990 N N . ALA A 1 257 ? 2.242 5.061 13.539 1.00 94.38 257 ALA A N 1
ATOM 1991 C CA . ALA A 1 257 ? 1.599 6.193 12.880 1.00 94.38 257 ALA A CA 1
ATOM 1992 C C . ALA A 1 257 ? 1.709 7.478 13.715 1.00 94.38 257 ALA A C 1
ATOM 1994 O O . ALA A 1 257 ? 1.971 8.548 13.161 1.00 94.38 257 ALA A O 1
ATOM 1995 N N . CYS A 1 258 ? 1.569 7.379 15.040 1.00 92.94 258 CYS A N 1
ATOM 1996 C CA . CYS A 1 258 ? 1.780 8.503 15.947 1.00 92.94 258 CYS A CA 1
ATOM 1997 C C . CYS A 1 258 ? 3.244 8.969 15.951 1.00 92.94 258 CYS A C 1
ATOM 1999 O O . CYS A 1 258 ? 3.507 10.160 15.802 1.00 92.94 258 CYS A O 1
ATOM 2001 N N . GLU A 1 259 ? 4.211 8.051 16.016 1.00 93.44 259 GLU A N 1
ATOM 2002 C CA . GLU A 1 259 ? 5.643 8.378 15.925 1.00 93.44 259 GLU A CA 1
ATOM 2003 C C . GLU A 1 259 ? 6.005 9.089 14.611 1.00 93.44 259 GLU A C 1
ATOM 2005 O O . GLU A 1 259 ? 6.757 10.072 14.614 1.00 93.44 259 GLU A O 1
ATOM 2010 N N . TYR A 1 260 ? 5.431 8.646 13.488 1.00 92.19 260 TYR A N 1
ATOM 2011 C CA . TYR A 1 260 ? 5.601 9.306 12.196 1.00 92.19 260 TYR A CA 1
ATOM 2012 C C . TYR A 1 260 ? 4.995 10.711 12.187 1.00 92.19 260 TYR A C 1
ATOM 2014 O O . TYR A 1 260 ? 5.675 11.652 11.776 1.00 92.19 260 TYR A O 1
ATOM 2022 N N . ALA A 1 261 ? 3.774 10.886 12.700 1.00 87.62 261 ALA A N 1
ATOM 2023 C CA . ALA A 1 261 ? 3.143 12.203 12.798 1.00 87.62 261 ALA A CA 1
ATOM 2024 C C . ALA A 1 261 ? 3.992 13.185 13.627 1.00 87.62 261 ALA A C 1
ATOM 2026 O O . ALA A 1 261 ? 4.194 14.331 13.224 1.00 87.62 261 ALA A O 1
ATOM 2027 N N . LEU A 1 262 ? 4.569 12.720 14.740 1.00 87.50 262 LEU A N 1
ATOM 2028 C CA . LEU A 1 262 ? 5.445 13.526 15.601 1.00 87.50 262 LEU A CA 1
ATOM 2029 C C . LEU A 1 262 ? 6.765 13.900 14.948 1.00 87.50 262 LEU A C 1
ATOM 2031 O O . LEU A 1 262 ? 7.309 14.975 15.193 1.00 87.50 262 LEU A O 1
ATOM 2035 N N . SER A 1 263 ? 7.250 13.024 14.079 1.00 89.69 263 SER A N 1
ATOM 2036 C CA . SER A 1 263 ? 8.440 13.258 13.271 1.00 89.69 263 SER A CA 1
ATOM 2037 C C . SER A 1 263 ? 8.140 14.071 12.003 1.00 89.69 263 SER A C 1
ATOM 2039 O O . SER A 1 263 ? 8.997 14.150 11.127 1.00 89.69 263 SER A O 1
ATOM 2041 N N . GLN A 1 264 ? 6.935 14.648 11.877 1.00 86.88 264 GLN A N 1
ATOM 2042 C CA . GLN A 1 264 ? 6.445 15.379 10.696 1.00 86.88 264 GLN A CA 1
ATOM 2043 C C . GLN A 1 264 ? 6.430 14.541 9.404 1.00 86.88 264 GLN A C 1
ATOM 2045 O O . GLN A 1 264 ? 6.410 15.065 8.291 1.00 86.88 264 GLN A O 1
ATOM 2050 N N . ARG A 1 265 ? 6.402 13.214 9.547 1.00 88.19 265 ARG A N 1
ATOM 2051 C CA . ARG A 1 265 ? 6.295 12.223 8.471 1.00 88.19 265 ARG A CA 1
ATOM 2052 C C . ARG A 1 265 ? 4.830 11.844 8.267 1.00 88.19 265 ARG A C 1
ATOM 2054 O O . ARG A 1 265 ? 4.393 10.723 8.516 1.00 88.19 265 ARG A O 1
ATOM 2061 N N . TYR A 1 266 ? 4.035 12.837 7.882 1.00 87.44 266 TYR A N 1
ATOM 2062 C CA . TYR A 1 266 ? 2.578 12.710 7.810 1.00 87.44 266 TYR A CA 1
ATOM 2063 C C . TYR A 1 266 ? 2.106 11.704 6.749 1.00 87.44 266 TYR A C 1
ATOM 2065 O O . TYR A 1 266 ? 1.065 11.083 6.940 1.00 87.44 266 TYR A O 1
ATOM 2073 N N . GLY A 1 267 ? 2.872 11.503 5.669 1.00 88.81 267 GLY A N 1
ATOM 2074 C CA . GLY A 1 267 ? 2.540 10.548 4.604 1.00 88.81 267 GLY A CA 1
ATOM 2075 C C . GLY A 1 267 ? 2.551 9.102 5.080 1.00 88.81 267 GLY A C 1
ATOM 2076 O O . GLY A 1 267 ? 1.600 8.357 4.861 1.00 88.81 267 GLY A O 1
ATOM 2077 N N . GLU A 1 268 ? 3.593 8.712 5.800 1.00 92.69 268 GLU A N 1
ATOM 2078 C CA . GLU A 1 268 ? 3.701 7.383 6.391 1.00 92.69 268 GLU A CA 1
ATOM 2079 C C . GLU A 1 268 ? 2.648 7.176 7.478 1.00 92.69 268 GLU A C 1
ATOM 2081 O O . GLU A 1 268 ? 2.043 6.108 7.555 1.00 92.69 268 GLU A O 1
ATOM 2086 N N . SER A 1 269 ? 2.376 8.218 8.271 1.00 92.69 269 SER A N 1
ATOM 2087 C CA . SER A 1 269 ? 1.316 8.190 9.278 1.00 92.69 269 SER A CA 1
ATOM 2088 C C . SER A 1 269 ? -0.053 7.910 8.650 1.00 92.69 269 SER A C 1
ATOM 2090 O O . SER A 1 269 ? -0.711 6.938 9.018 1.00 92.69 269 SER A O 1
ATOM 2092 N N . ILE A 1 270 ? -0.466 8.689 7.644 1.00 90.94 270 ILE A N 1
ATOM 2093 C CA . ILE A 1 270 ? -1.788 8.523 7.029 1.00 90.94 270 ILE A CA 1
ATOM 2094 C C . ILE A 1 270 ? -1.923 7.210 6.253 1.00 90.94 270 ILE A C 1
ATOM 2096 O O . ILE A 1 270 ? -2.974 6.571 6.316 1.00 90.94 270 ILE A O 1
ATOM 2100 N N . ILE A 1 271 ? -0.864 6.766 5.568 1.00 94.56 271 ILE A N 1
ATOM 2101 C CA . ILE A 1 271 ? -0.855 5.473 4.872 1.00 94.56 271 ILE A CA 1
ATOM 2102 C C . ILE A 1 271 ? -1.117 4.328 5.853 1.00 94.56 271 ILE A C 1
ATOM 2104 O O . ILE A 1 271 ? -1.851 3.401 5.519 1.00 94.56 271 ILE A O 1
ATOM 2108 N N . LEU A 1 272 ? -0.561 4.398 7.066 1.00 95.69 272 LEU A N 1
ATOM 2109 C CA . LEU A 1 272 ? -0.828 3.411 8.109 1.00 95.69 272 LEU A CA 1
ATOM 2110 C C . LEU A 1 272 ? -2.231 3.551 8.712 1.00 95.69 272 LEU A C 1
ATOM 2112 O O . LEU A 1 272 ? -2.858 2.536 9.005 1.00 95.69 272 LEU A O 1
ATOM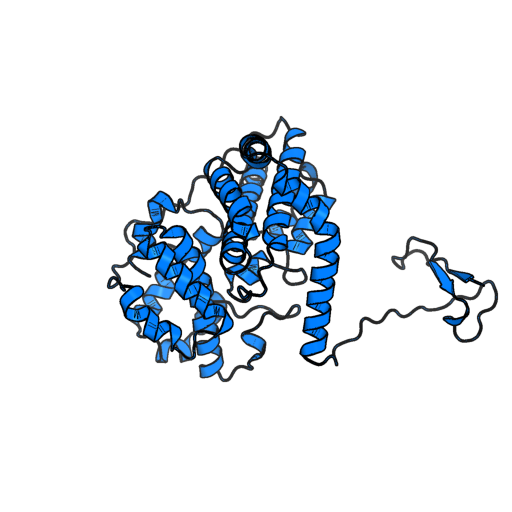 2116 N N . LEU A 1 273 ? -2.739 4.772 8.893 1.00 93.75 273 LEU A N 1
ATOM 2117 C CA . LEU A 1 273 ? -4.030 5.013 9.551 1.00 93.75 273 LEU A CA 1
ATOM 2118 C C . LEU A 1 273 ? -5.241 4.674 8.674 1.00 93.75 273 LEU A C 1
ATOM 2120 O O . LEU A 1 273 ? -6.246 4.201 9.201 1.00 93.75 273 LEU A O 1
ATOM 2124 N N . LEU A 1 274 ? -5.173 4.866 7.353 1.00 93.69 274 LEU A N 1
ATOM 2125 C CA . LEU A 1 274 ? -6.316 4.626 6.460 1.00 93.69 274 LEU A CA 1
ATOM 2126 C C . LEU A 1 274 ? -6.831 3.168 6.501 1.00 93.69 274 LEU A C 1
ATOM 2128 O O . LEU A 1 274 ? -8.036 2.977 6.695 1.00 93.69 274 LEU A O 1
ATOM 2132 N N . PRO A 1 275 ? -5.981 2.124 6.399 1.00 95.50 275 PRO A N 1
ATOM 2133 C CA . PRO A 1 275 ? -6.427 0.743 6.586 1.00 95.50 275 PRO A CA 1
ATOM 2134 C C . PRO A 1 275 ? -6.951 0.464 8.002 1.00 95.50 275 PRO A C 1
ATOM 2136 O O . PRO A 1 275 ? -7.863 -0.345 8.175 1.00 95.50 275 PRO A O 1
ATOM 2139 N N . GLN A 1 276 ? -6.399 1.133 9.020 1.00 94.94 276 GLN A N 1
ATOM 2140 C CA . GLN A 1 276 ? -6.816 0.956 10.415 1.00 94.94 276 GLN A CA 1
ATOM 2141 C C . GLN A 1 276 ? -8.189 1.559 10.705 1.00 94.94 276 GLN A C 1
ATOM 2143 O O . GLN A 1 276 ? -8.979 0.965 11.443 1.00 94.94 276 GLN A O 1
ATOM 2148 N N . LEU A 1 277 ? -8.497 2.699 10.085 1.00 93.06 277 LEU A N 1
ATOM 2149 C CA . LEU A 1 277 ? -9.827 3.291 10.091 1.00 93.06 277 LEU A CA 1
ATOM 2150 C C . LEU A 1 277 ? -10.853 2.317 9.501 1.00 93.06 277 LEU A C 1
ATOM 2152 O O . LEU A 1 277 ? -11.875 2.054 10.134 1.00 93.06 277 LEU A O 1
ATOM 2156 N N . GLU A 1 278 ? -10.568 1.734 8.330 1.00 94.06 278 GLU A N 1
ATOM 2157 C CA . GLU A 1 278 ? -11.463 0.742 7.725 1.00 94.06 278 GLU A CA 1
ATOM 2158 C C . GLU A 1 278 ? -11.635 -0.488 8.621 1.00 94.06 278 GLU A C 1
ATOM 2160 O O . GLU A 1 278 ? -12.765 -0.910 8.857 1.00 94.06 278 GLU A O 1
ATOM 2165 N N . CYS A 1 279 ? -10.545 -1.039 9.159 1.00 93.81 279 CYS A N 1
ATOM 2166 C CA . CYS A 1 279 ? -10.592 -2.204 10.041 1.00 93.81 279 CYS A CA 1
ATOM 2167 C C . CYS A 1 279 ? -11.441 -1.937 11.299 1.00 93.81 279 CYS A C 1
ATOM 2169 O O . CYS A 1 279 ? -12.330 -2.720 11.636 1.00 93.81 279 CYS A O 1
ATOM 2171 N N . SER A 1 280 ? -11.247 -0.782 11.942 1.00 93.88 280 SER A N 1
ATOM 2172 C CA . SER A 1 280 ? -11.984 -0.409 13.156 1.00 93.88 280 SER A CA 1
ATOM 2173 C C . SER A 1 280 ? -13.477 -0.211 12.874 1.00 93.88 280 SER A C 1
ATOM 2175 O O . SER A 1 280 ? -14.335 -0.694 13.619 1.00 93.88 280 SER A O 1
ATOM 2177 N N . LEU A 1 281 ? -13.806 0.446 11.755 1.00 92.38 281 LEU A N 1
ATOM 2178 C CA . LEU A 1 281 ? -15.187 0.595 11.295 1.00 92.38 281 LEU A CA 1
ATOM 2179 C C . LEU A 1 281 ? -15.809 -0.744 10.901 1.00 92.38 281 LEU A C 1
ATOM 2181 O O . LEU A 1 281 ? -16.993 -0.939 11.159 1.00 92.38 281 LEU A O 1
ATOM 2185 N N . ARG A 1 282 ? -15.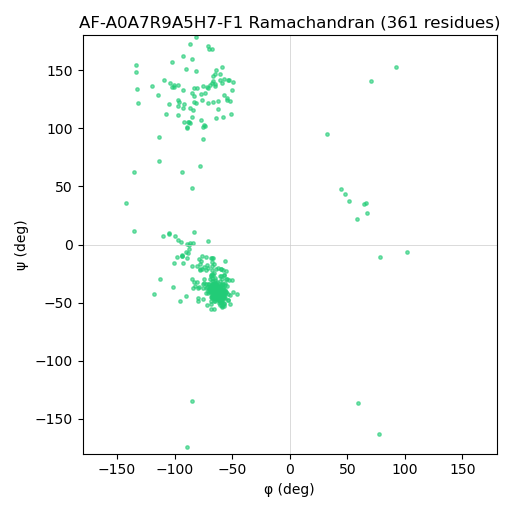033 -1.677 10.339 1.00 93.75 282 ARG A N 1
ATOM 2186 C CA . ARG A 1 282 ? -15.492 -3.032 10.005 1.00 93.75 282 ARG A CA 1
ATOM 2187 C C . ARG A 1 282 ? -15.908 -3.803 11.243 1.00 93.75 282 ARG A C 1
ATOM 2189 O O . ARG A 1 282 ? -16.978 -4.405 11.242 1.00 93.75 282 ARG A O 1
ATOM 2196 N N . ILE A 1 283 ? -15.113 -3.747 12.309 1.00 92.38 283 ILE A N 1
ATOM 2197 C CA . ILE A 1 283 ? -15.440 -4.405 13.580 1.00 92.38 283 ILE A CA 1
ATOM 2198 C C . ILE A 1 283 ? -16.737 -3.822 14.148 1.00 92.38 283 ILE A C 1
ATOM 2200 O O . ILE A 1 283 ? -17.676 -4.571 14.422 1.00 92.38 283 ILE A O 1
ATOM 2204 N N . LEU A 1 284 ? -16.830 -2.490 14.224 1.00 91.88 284 LEU A N 1
ATOM 2205 C CA . LEU A 1 284 ? -18.036 -1.801 14.684 1.00 91.88 284 LEU A CA 1
ATOM 2206 C C . LEU A 1 284 ? -19.258 -2.147 13.817 1.00 91.88 284 LEU A C 1
ATOM 2208 O O . LEU A 1 284 ? -20.330 -2.453 14.336 1.00 91.88 284 LEU A O 1
ATOM 2212 N N . TYR A 1 285 ? -19.109 -2.131 12.492 1.00 91.81 285 TYR A N 1
ATOM 2213 C CA . TYR A 1 285 ? -20.176 -2.458 11.551 1.00 91.81 285 TYR A CA 1
ATOM 2214 C C . TYR A 1 285 ? -20.667 -3.895 11.732 1.00 91.81 285 TYR A C 1
ATOM 2216 O O . TYR A 1 285 ? -21.879 -4.133 11.727 1.00 91.81 285 TYR A O 1
ATOM 2224 N N . CYS A 1 286 ? -19.752 -4.850 11.902 1.00 91.25 286 CYS A N 1
ATOM 2225 C CA . CYS A 1 286 ? -20.097 -6.242 12.149 1.00 91.25 286 CYS A CA 1
ATOM 2226 C C . CYS A 1 286 ? -20.865 -6.406 13.462 1.00 91.25 286 CYS A C 1
ATOM 2228 O O . CYS A 1 286 ? -21.909 -7.061 13.468 1.00 91.25 286 CYS A O 1
ATOM 2230 N N . GLU A 1 287 ? -20.413 -5.758 14.537 1.00 91.25 287 GLU A N 1
ATOM 2231 C CA . GLU A 1 287 ? -21.069 -5.807 15.845 1.00 91.25 287 GLU A CA 1
ATOM 2232 C C . GLU A 1 287 ? -22.512 -5.291 15.774 1.00 91.25 287 GLU A C 1
ATOM 2234 O O . GLU A 1 287 ? -23.458 -6.005 16.114 1.00 91.25 287 GLU A O 1
ATOM 2239 N N . VAL A 1 288 ? -22.724 -4.085 15.237 1.00 91.00 288 VAL A N 1
ATOM 2240 C CA . VAL A 1 288 ? -24.064 -3.469 15.207 1.00 91.00 288 VAL A CA 1
ATOM 2241 C C . VAL A 1 288 ? -25.035 -4.195 14.279 1.00 91.00 288 VAL A C 1
ATOM 2243 O O . VAL A 1 288 ? -26.261 -4.149 14.459 1.00 91.00 288 VAL A O 1
ATOM 2246 N N . ASN A 1 289 ? -24.509 -4.862 13.252 1.00 89.38 289 ASN A N 1
ATOM 2247 C CA . ASN A 1 289 ? -25.308 -5.640 12.318 1.00 89.38 289 ASN A CA 1
ATOM 2248 C C . ASN A 1 289 ? -25.490 -7.103 12.741 1.00 89.38 289 ASN A C 1
ATOM 2250 O O . ASN A 1 289 ? -26.317 -7.773 12.127 1.00 89.38 289 ASN A O 1
ATOM 2254 N N . GLY A 1 290 ? -24.822 -7.568 13.802 1.00 88.81 290 GLY A N 1
ATOM 2255 C CA . GLY A 1 290 ? -24.871 -8.966 14.235 1.00 88.81 290 GLY A CA 1
ATOM 2256 C C . GLY A 1 290 ? -24.260 -9.915 13.202 1.00 88.81 290 GLY A C 1
ATOM 2257 O O . GLY A 1 290 ? -24.775 -11.011 12.984 1.00 88.81 290 GLY A O 1
ATOM 2258 N N . LEU A 1 291 ? -23.215 -9.462 12.509 1.00 88.12 291 LEU A N 1
ATOM 2259 C CA . LEU A 1 291 ? -22.525 -10.234 11.482 1.00 88.12 291 LEU A CA 1
ATOM 2260 C C . LEU A 1 291 ? -21.521 -11.217 12.105 1.00 88.12 291 LEU A C 1
ATOM 2262 O O . LEU A 1 291 ? -20.960 -10.938 13.166 1.00 88.12 291 LEU A O 1
ATOM 2266 N N . PRO A 1 292 ? -21.275 -12.374 11.464 1.00 84.25 292 PRO A N 1
ATOM 2267 C CA . PRO A 1 292 ? -20.345 -13.363 11.989 1.00 84.25 292 PRO A CA 1
ATOM 2268 C C . PRO A 1 292 ? -18.904 -12.843 11.973 1.00 84.25 292 PRO A C 1
ATOM 2270 O O . PRO A 1 292 ? -18.487 -12.171 11.031 1.00 84.25 292 PRO A O 1
ATOM 2273 N N . GLY A 1 293 ? -18.125 -13.240 12.985 1.00 77.38 293 GLY A N 1
ATOM 2274 C CA . GLY A 1 293 ? -16.741 -12.790 13.171 1.00 77.38 293 GLY A CA 1
ATOM 2275 C C . GLY A 1 293 ? -15.831 -13.027 11.964 1.00 77.38 293 GLY A C 1
ATOM 2276 O O . GLY A 1 293 ? -14.967 -12.208 11.707 1.00 77.38 293 GLY A O 1
ATOM 2277 N N . ARG A 1 294 ? -16.076 -14.061 11.152 1.00 79.25 294 ARG A N 1
ATOM 2278 C CA . ARG A 1 294 ? -15.298 -14.339 9.928 1.00 79.25 294 ARG A CA 1
ATOM 2279 C C . ARG A 1 294 ? -15.287 -13.197 8.896 1.00 79.25 294 ARG A C 1
ATOM 2281 O O . ARG A 1 294 ? -14.362 -13.099 8.109 1.00 79.25 294 ARG A O 1
ATOM 2288 N N . ILE A 1 295 ? -16.267 -12.288 8.928 1.00 81.00 295 ILE A N 1
ATOM 2289 C CA . ILE A 1 295 ? -16.325 -11.137 8.005 1.00 81.00 295 ILE A CA 1
ATOM 2290 C C . ILE A 1 295 ? -15.248 -10.086 8.322 1.00 81.00 295 ILE A C 1
ATOM 2292 O O . ILE A 1 295 ? -14.895 -9.279 7.464 1.00 81.00 295 ILE A O 1
ATOM 2296 N N . ILE A 1 296 ? -14.695 -10.084 9.542 1.00 80.75 296 ILE A N 1
ATOM 2297 C CA . ILE A 1 296 ? -13.583 -9.186 9.891 1.00 80.75 296 ILE A CA 1
ATOM 2298 C C . ILE A 1 296 ? -12.240 -9.684 9.331 1.00 80.75 296 ILE A C 1
ATOM 2300 O O . ILE A 1 296 ? -11.288 -8.909 9.277 1.00 80.75 296 ILE A O 1
ATOM 2304 N N . THR A 1 297 ? -12.177 -10.945 8.891 1.00 81.19 297 THR A N 1
ATOM 2305 C CA . THR A 1 297 ? -11.008 -11.582 8.271 1.00 81.19 297 THR A CA 1
ATOM 2306 C C . THR A 1 297 ? -11.168 -11.671 6.754 1.00 81.19 297 THR A C 1
ATOM 2308 O O . THR A 1 297 ? -12.285 -11.631 6.242 1.00 81.19 297 THR A O 1
ATOM 2311 N N . ALA A 1 298 ? -10.057 -11.785 6.025 1.00 76.88 298 ALA A N 1
ATOM 2312 C CA . ALA A 1 298 ? -10.099 -12.014 4.585 1.00 76.88 298 ALA A CA 1
ATOM 2313 C C . ALA A 1 298 ? -10.319 -13.505 4.301 1.00 76.88 298 ALA A C 1
ATOM 2315 O O . ALA A 1 298 ? -9.518 -14.338 4.718 1.00 76.88 298 ALA A O 1
ATOM 2316 N N . GLU A 1 299 ? -11.387 -13.835 3.580 1.00 73.62 299 GLU A N 1
ATOM 2317 C CA . GLU A 1 299 ? -11.637 -15.183 3.066 1.00 73.62 299 GLU A CA 1
ATOM 2318 C C . GLU A 1 299 ? -11.334 -15.215 1.563 1.00 73.62 299 GLU A C 1
ATOM 2320 O O . GLU A 1 299 ? -11.679 -14.287 0.834 1.00 73.62 299 GLU A O 1
ATOM 2325 N N . GLN A 1 300 ? -10.706 -16.290 1.086 1.00 62.28 300 GLN A N 1
ATOM 2326 C CA . GLN A 1 300 ? -10.256 -16.401 -0.308 1.00 62.28 300 GLN A CA 1
ATOM 2327 C C . GLN A 1 300 ? -11.416 -16.481 -1.322 1.00 62.28 300 GLN A C 1
ATOM 2329 O O . GLN A 1 300 ? -11.285 -16.019 -2.456 1.00 62.28 300 GLN A O 1
ATOM 2334 N N . ASP A 1 301 ? -12.564 -17.020 -0.900 1.00 63.09 301 ASP A N 1
ATOM 2335 C CA . ASP A 1 301 ? -13.715 -17.306 -1.768 1.00 63.09 301 ASP A CA 1
ATOM 2336 C C . ASP A 1 301 ? -14.877 -16.309 -1.604 1.00 63.09 301 ASP A C 1
ATOM 2338 O O . ASP A 1 301 ? -15.972 -16.531 -2.132 1.00 63.09 301 ASP A O 1
ATOM 2342 N N . SER A 1 302 ? -14.681 -15.206 -0.872 1.00 68.19 302 SER A N 1
ATOM 2343 C CA . SER A 1 302 ? -15.734 -14.213 -0.645 1.00 68.19 302 SER A CA 1
ATOM 2344 C C . SER A 1 302 ? -15.258 -12.777 -0.866 1.00 68.19 302 SER A C 1
ATOM 2346 O O . SER A 1 302 ? -14.073 -12.452 -0.822 1.00 68.19 302 SER A O 1
ATOM 2348 N N . LEU A 1 303 ? -16.208 -11.896 -1.193 1.00 74.94 303 LEU A N 1
ATOM 2349 C CA . LEU A 1 303 ? -15.924 -10.471 -1.323 1.00 74.94 303 LEU A CA 1
ATOM 2350 C C . LEU A 1 303 ? -15.680 -9.874 0.063 1.00 74.94 303 LEU A C 1
ATOM 2352 O O . LEU A 1 303 ? -16.438 -10.118 1.002 1.00 74.94 303 LEU A O 1
ATOM 2356 N N . TYR A 1 304 ? -14.643 -9.050 0.161 1.00 83.81 304 TYR A N 1
ATOM 2357 C CA . TYR A 1 304 ? -14.287 -8.367 1.395 1.00 83.81 304 TYR A CA 1
ATOM 2358 C C . TYR A 1 304 ? -15.349 -7.335 1.778 1.00 83.81 304 TYR A C 1
ATOM 2360 O O . TYR A 1 304 ? -15.825 -6.578 0.932 1.00 83.81 304 TYR A O 1
ATOM 2368 N N . LEU A 1 305 ? -15.673 -7.246 3.071 1.00 84.94 305 LEU A N 1
ATOM 2369 C CA . LEU A 1 305 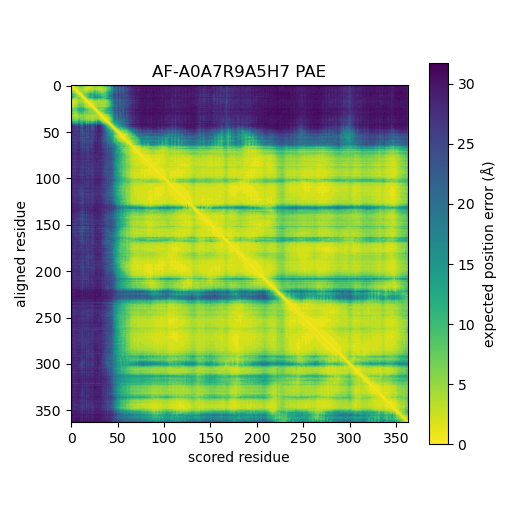? -16.450 -6.124 3.591 1.00 84.94 305 LEU A CA 1
ATOM 2370 C C . LEU A 1 305 ? -15.546 -4.886 3.676 1.00 84.94 305 LEU A C 1
ATOM 2372 O O . LEU A 1 305 ? -14.861 -4.670 4.676 1.00 84.94 305 LEU A O 1
ATOM 2376 N N . THR A 1 306 ? -15.514 -4.095 2.610 1.00 88.06 306 THR A N 1
ATOM 2377 C CA . THR A 1 306 ? -14.697 -2.878 2.522 1.00 88.06 306 THR A CA 1
ATOM 2378 C C . THR A 1 306 ? -15.422 -1.662 3.096 1.00 88.06 306 THR A C 1
ATOM 2380 O O . THR A 1 306 ? -16.612 -1.719 3.419 1.00 88.06 306 THR A O 1
ATOM 2383 N N . PHE A 1 307 ? -14.713 -0.536 3.214 1.00 87.38 307 PHE A N 1
ATOM 2384 C CA . PHE A 1 307 ? -15.319 0.739 3.586 1.00 87.38 307 PHE A CA 1
ATOM 2385 C C . PHE A 1 307 ? -16.495 1.100 2.672 1.00 87.38 307 PHE A C 1
ATOM 2387 O O . PHE A 1 307 ? -17.579 1.375 3.177 1.00 87.38 307 PHE A O 1
ATOM 2394 N N . ASP A 1 308 ? -16.335 1.001 1.353 1.00 85.88 308 ASP A N 1
ATOM 2395 C CA . ASP A 1 308 ? -17.387 1.337 0.386 1.00 85.88 308 ASP A CA 1
ATOM 2396 C C . ASP A 1 308 ? -18.664 0.523 0.626 1.00 85.88 308 ASP A C 1
ATOM 2398 O O . ASP A 1 308 ? -19.756 1.083 0.731 1.00 85.88 308 ASP A O 1
ATOM 2402 N N . GLU A 1 309 ? -18.527 -0.789 0.839 1.00 86.44 309 GLU A N 1
ATOM 2403 C CA . GLU A 1 309 ? -19.654 -1.681 1.130 1.00 86.44 309 GLU A CA 1
ATOM 2404 C C . GLU A 1 309 ? -20.373 -1.315 2.439 1.00 86.44 309 GLU A C 1
ATOM 2406 O O . GLU A 1 309 ? -21.609 -1.311 2.506 1.00 86.44 309 GLU A O 1
ATOM 2411 N N . MET A 1 310 ? -19.621 -0.944 3.483 1.00 89.75 310 MET A N 1
ATOM 2412 C CA . MET A 1 310 ? -20.208 -0.466 4.740 1.00 89.75 310 MET A CA 1
ATOM 2413 C C . MET A 1 310 ? -20.989 0.838 4.545 1.00 89.75 310 MET A C 1
ATOM 2415 O O . MET A 1 310 ? -22.075 1.010 5.114 1.00 89.75 310 MET A O 1
ATOM 2419 N N . MET A 1 311 ? -20.460 1.740 3.719 1.00 87.38 311 MET A N 1
ATOM 2420 C CA . MET A 1 311 ? -21.019 3.070 3.472 1.00 87.38 311 MET A CA 1
ATOM 2421 C C . MET A 1 311 ? -22.214 3.052 2.513 1.00 87.38 311 MET A C 1
ATOM 2423 O O . MET A 1 311 ? -23.062 3.938 2.594 1.00 87.38 311 MET A O 1
ATOM 2427 N N . LEU A 1 312 ? -22.374 2.008 1.690 1.00 85.00 312 LEU A N 1
ATOM 2428 C CA . LEU A 1 312 ? -23.599 1.768 0.913 1.00 85.00 312 LEU A CA 1
ATOM 2429 C C . LEU A 1 312 ? -24.809 1.445 1.803 1.00 85.00 312 LEU A C 1
ATOM 2431 O O . LEU A 1 312 ? -25.961 1.664 1.414 1.00 85.00 312 LEU A O 1
ATOM 2435 N N . ARG A 1 313 ? -24.582 0.899 3.005 1.00 84.12 313 ARG A N 1
ATOM 2436 C CA . ARG A 1 313 ? -25.649 0.514 3.945 1.00 84.12 313 ARG A CA 1
ATOM 2437 C C . ARG A 1 313 ? -25.338 0.966 5.375 1.00 84.12 313 ARG A C 1
ATOM 2439 O O . ARG A 1 313 ? -25.312 0.132 6.286 1.00 84.12 313 ARG A O 1
ATOM 2446 N N . PRO A 1 314 ? -25.216 2.280 5.636 1.00 82.62 314 PRO A N 1
ATOM 2447 C CA . PRO A 1 314 ? -24.669 2.776 6.890 1.00 82.62 314 PRO A CA 1
ATOM 2448 C C . PRO A 1 314 ? -25.719 2.854 8.006 1.00 82.62 314 PRO A C 1
ATOM 2450 O O . PRO A 1 314 ? -25.394 3.272 9.102 1.00 82.62 314 PRO A O 1
ATOM 2453 N N . LYS A 1 315 ? -26.987 2.463 7.785 1.00 81.50 315 LYS A N 1
ATOM 2454 C CA . LYS A 1 315 ? -28.130 2.784 8.674 1.00 81.50 315 LYS A CA 1
ATOM 2455 C C . LYS A 1 315 ? -27.888 2.574 10.173 1.00 81.50 315 LYS A C 1
ATOM 2457 O O . LYS A 1 315 ? -28.367 3.375 10.968 1.00 81.50 315 LYS A O 1
ATOM 2462 N N . LYS A 1 316 ? -27.236 1.477 10.568 1.00 85.12 316 LYS A N 1
ATOM 2463 C CA . LYS A 1 316 ? -26.926 1.208 11.981 1.00 85.12 316 LYS A CA 1
ATOM 2464 C C . LYS A 1 316 ? -25.643 1.905 12.435 1.00 85.12 316 LYS A C 1
ATOM 2466 O O . LYS A 1 316 ? -25.617 2.432 13.539 1.00 85.12 316 LYS A O 1
ATOM 2471 N N . LEU A 1 317 ? -24.636 1.965 11.568 1.00 84.69 317 LEU A N 1
ATOM 2472 C CA . LEU A 1 317 ? -23.375 2.666 11.811 1.00 84.69 317 LEU A CA 1
ATOM 2473 C C . LEU A 1 317 ? -23.593 4.180 12.010 1.00 84.69 317 LEU A C 1
ATOM 2475 O O . LEU A 1 317 ? -23.123 4.756 12.983 1.00 84.69 317 LEU A O 1
ATOM 2479 N N . ALA A 1 318 ? -24.420 4.797 11.164 1.00 83.50 318 ALA A N 1
ATOM 2480 C CA . ALA A 1 318 ? -24.789 6.212 11.197 1.00 83.50 318 ALA A CA 1
ATOM 2481 C C . ALA A 1 318 ? -25.628 6.612 12.423 1.00 83.50 318 ALA A C 1
ATOM 2483 O O . ALA A 1 318 ? -25.837 7.794 12.662 1.00 83.50 318 ALA A O 1
ATOM 2484 N N . ARG A 1 319 ? -26.144 5.646 13.198 1.00 85.62 319 ARG A N 1
ATOM 2485 C CA . ARG A 1 319 ? -26.797 5.924 14.491 1.00 85.62 319 ARG A CA 1
ATOM 2486 C C . ARG A 1 319 ? -25.802 6.028 15.643 1.00 85.62 319 ARG A C 1
ATOM 2488 O O . ARG A 1 319 ? -26.180 6.529 16.696 1.00 85.62 319 ARG A O 1
ATOM 2495 N N . LEU A 1 320 ? -24.586 5.513 15.466 1.00 85.31 320 LEU A N 1
ATOM 2496 C CA . LEU A 1 320 ? -23.531 5.537 16.479 1.00 85.31 320 LEU A CA 1
ATOM 2497 C C . LEU A 1 320 ? -22.497 6.623 16.212 1.00 85.31 320 LEU A C 1
ATOM 2499 O O . LEU A 1 320 ? -21.992 7.224 17.155 1.00 85.31 320 LEU A O 1
ATOM 2503 N N . LEU A 1 321 ? -22.183 6.872 14.941 1.00 84.75 321 LEU A N 1
ATOM 2504 C CA . LEU A 1 321 ? -21.290 7.955 14.559 1.00 84.75 321 LEU A CA 1
ATOM 2505 C C . LEU A 1 321 ? -22.056 9.286 14.546 1.00 84.75 321 LEU A C 1
ATOM 2507 O O . LEU A 1 321 ? -23.159 9.339 13.995 1.00 84.75 321 LEU A O 1
ATOM 2511 N N . PRO A 1 322 ? -21.489 10.368 15.109 1.00 85.56 322 PRO A N 1
ATOM 2512 C CA . PRO A 1 322 ? -22.037 11.708 14.936 1.00 85.56 322 PRO A CA 1
ATOM 2513 C C . PRO A 1 322 ? -22.210 12.042 13.448 1.00 85.56 322 PRO A C 1
ATOM 2515 O O . PRO A 1 322 ? -21.357 11.687 12.630 1.00 85.56 322 PRO A O 1
ATOM 2518 N N . SER A 1 323 ? -23.295 12.736 13.088 1.00 84.38 323 SER A N 1
ATOM 2519 C CA . SER A 1 323 ? -23.628 13.014 11.681 1.00 84.38 323 SER A CA 1
ATOM 2520 C C . SER A 1 323 ? -22.511 13.759 10.949 1.00 84.38 323 SER A C 1
ATOM 2522 O O . SER A 1 323 ? -22.181 13.399 9.827 1.00 84.38 323 SER A O 1
ATOM 2524 N N . ASN A 1 324 ? -21.856 14.709 11.619 1.00 82.56 324 ASN A N 1
ATOM 2525 C CA . ASN A 1 324 ? -20.723 15.458 11.076 1.00 82.56 324 ASN A CA 1
ATOM 2526 C C . ASN A 1 324 ? -19.501 14.572 10.775 1.00 82.56 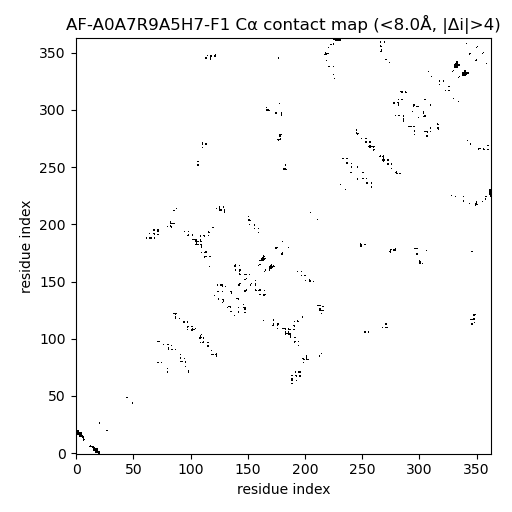324 ASN A C 1
ATOM 2528 O O . ASN A 1 324 ? -18.790 14.825 9.810 1.00 82.56 324 ASN A O 1
ATOM 2532 N N . ILE A 1 325 ? -19.257 13.527 11.573 1.00 83.50 325 ILE A N 1
ATOM 2533 C CA . ILE A 1 325 ? -18.163 12.576 11.321 1.00 83.50 325 ILE A CA 1
ATOM 2534 C C . ILE A 1 325 ? -18.514 11.681 10.135 1.00 83.50 325 ILE A C 1
ATOM 2536 O O . ILE A 1 325 ? -17.673 11.435 9.277 1.00 83.50 325 ILE A O 1
ATOM 2540 N N . MET A 1 326 ? -19.761 11.217 10.064 1.00 85.50 326 MET A N 1
ATOM 2541 C CA . MET A 1 326 ? -20.232 10.399 8.950 1.00 85.50 326 MET A CA 1
ATOM 2542 C C . MET A 1 326 ? -20.162 11.163 7.617 1.00 85.50 326 MET A C 1
ATOM 2544 O O . MET A 1 326 ? -19.659 10.623 6.637 1.00 85.50 326 MET A O 1
ATOM 2548 N N . GLU A 1 327 ? -20.629 12.412 7.586 1.00 85.31 327 GLU A N 1
ATOM 2549 C CA . GLU A 1 327 ? -20.551 13.296 6.413 1.00 85.31 327 GLU A CA 1
ATOM 2550 C C . GLU A 1 327 ? -19.098 13.539 5.998 1.00 85.31 327 GLU A C 1
ATOM 2552 O O . GLU A 1 327 ? -18.744 13.297 4.848 1.00 85.31 327 GLU A O 1
ATOM 2557 N N . MET A 1 328 ? -18.229 13.886 6.951 1.00 84.06 328 MET A N 1
ATOM 2558 C CA . MET A 1 328 ? -16.799 14.065 6.697 1.00 84.06 328 MET A CA 1
ATOM 2559 C C . MET A 1 328 ? -16.159 12.810 6.086 1.00 84.06 328 MET A C 1
ATOM 2561 O O . MET A 1 328 ? -15.415 12.908 5.113 1.00 84.06 328 MET A O 1
ATOM 2565 N N . LEU A 1 329 ? -16.444 11.623 6.626 1.00 85.94 329 LEU A N 1
ATOM 2566 C CA . LEU A 1 329 ? -15.916 10.364 6.099 1.00 85.94 329 LEU A CA 1
ATOM 2567 C C . LEU A 1 329 ? -16.390 10.094 4.662 1.00 85.94 329 LEU A C 1
ATOM 2569 O O . LEU A 1 329 ? -15.596 9.641 3.837 1.00 85.94 329 LEU A O 1
ATOM 2573 N N . LEU A 1 330 ? -17.655 10.389 4.348 1.00 86.19 330 LEU A N 1
ATOM 2574 C CA . LEU A 1 330 ? -18.192 10.257 2.991 1.00 86.19 330 LEU A CA 1
ATOM 2575 C C . LEU A 1 330 ? -17.536 11.251 2.026 1.00 86.19 330 LEU A C 1
ATOM 2577 O O . LEU A 1 330 ? -17.124 10.848 0.938 1.00 86.19 330 LEU A O 1
ATOM 2581 N N . ASP A 1 331 ? -17.394 12.512 2.429 1.00 84.25 331 ASP A N 1
ATOM 2582 C CA . ASP A 1 331 ? -16.811 13.567 1.601 1.00 84.25 331 ASP A CA 1
ATOM 2583 C C . ASP A 1 331 ? -15.331 13.300 1.313 1.00 84.25 331 ASP A C 1
ATOM 2585 O O . ASP A 1 331 ? -14.904 13.334 0.158 1.00 84.25 331 ASP A O 1
ATOM 2589 N N . LEU A 1 332 ? -14.546 12.983 2.349 1.00 82.94 332 LEU A N 1
ATOM 2590 C CA . LEU A 1 332 ? -13.102 12.774 2.233 1.00 82.94 332 LEU A CA 1
ATOM 2591 C C . LEU A 1 332 ? -12.745 11.501 1.459 1.00 82.94 332 LEU A C 1
ATOM 2593 O O . LEU A 1 332 ? -11.732 11.490 0.750 1.00 82.94 332 LEU A O 1
ATOM 2597 N N . LEU A 1 333 ? -13.529 10.428 1.617 1.00 86.81 333 LEU A N 1
ATOM 2598 C CA . LEU A 1 333 ? -13.129 9.090 1.175 1.00 86.81 333 LEU A CA 1
ATOM 2599 C C . LEU A 1 333 ? -13.948 8.531 0.006 1.00 86.81 333 LEU A C 1
ATOM 2601 O O . LEU A 1 333 ? -13.372 7.770 -0.759 1.00 86.81 333 LEU A O 1
ATOM 2605 N N . ILE A 1 334 ? -15.227 8.896 -0.167 1.00 85.75 334 ILE A N 1
ATOM 2606 C CA . ILE A 1 334 ? -16.119 8.247 -1.155 1.00 85.75 334 ILE A CA 1
ATOM 2607 C C . ILE A 1 334 ? -16.621 9.185 -2.244 1.00 85.75 334 ILE A C 1
ATOM 2609 O O . ILE A 1 334 ? -16.713 8.769 -3.401 1.00 85.75 334 ILE A O 1
ATOM 2613 N N . TYR A 1 335 ? -17.020 10.411 -1.897 1.00 84.44 335 TYR A N 1
ATOM 2614 C CA . TYR A 1 335 ? -17.785 11.254 -2.813 1.00 84.44 335 TYR A CA 1
ATOM 2615 C C . TYR A 1 335 ? -17.044 11.411 -4.158 1.00 84.44 335 TYR A C 1
ATOM 2617 O O . TYR A 1 335 ? -15.873 11.795 -4.147 1.00 84.44 335 TYR A O 1
ATOM 2625 N N . PRO A 1 336 ? -17.665 11.107 -5.321 1.00 80.88 336 PRO A N 1
ATOM 2626 C CA . PRO A 1 336 ? -16.949 11.060 -6.604 1.00 80.88 336 PRO A CA 1
ATOM 2627 C C . PRO A 1 336 ? -16.216 12.359 -6.966 1.00 80.88 336 PRO A C 1
ATOM 2629 O O . PRO A 1 336 ? -15.077 12.315 -7.443 1.00 80.88 336 PRO A O 1
ATOM 2632 N N . GLU A 1 337 ? -16.848 13.498 -6.671 1.00 79.88 337 GLU A N 1
ATOM 2633 C CA . GLU A 1 337 ? -16.289 14.846 -6.853 1.00 79.88 337 GLU A CA 1
ATOM 2634 C C . GLU A 1 337 ? -15.483 15.331 -5.633 1.00 79.88 337 GLU A C 1
ATOM 2636 O O . GLU A 1 337 ? -14.953 16.440 -5.622 1.00 79.88 337 GLU A O 1
ATOM 2641 N N . GLY A 1 338 ? -15.401 14.511 -4.585 1.00 80.12 338 GLY A N 1
ATOM 2642 C CA . GLY A 1 338 ? -14.654 14.788 -3.368 1.00 80.12 338 GLY A CA 1
ATOM 2643 C C . GLY A 1 338 ? -13.155 14.480 -3.494 1.00 80.12 338 GLY A C 1
ATOM 2644 O O . GLY A 1 338 ? -12.669 13.998 -4.529 1.00 80.12 338 GLY A O 1
ATOM 2645 N N . PRO A 1 339 ? -12.387 14.735 -2.418 1.00 83.31 339 PRO A N 1
ATOM 2646 C CA . PRO A 1 339 ? -10.957 14.456 -2.366 1.00 83.31 339 PRO A CA 1
ATOM 2647 C C . PRO A 1 339 ? -10.582 13.003 -2.665 1.00 83.31 339 PRO A C 1
ATOM 2649 O O . PRO A 1 339 ? -9.521 12.786 -3.247 1.00 83.31 339 PRO A O 1
ATOM 2652 N N . ARG A 1 340 ? -11.422 12.024 -2.286 1.00 86.75 340 ARG A N 1
ATOM 2653 C CA . ARG A 1 340 ? -11.158 10.575 -2.421 1.00 86.75 340 ARG A CA 1
ATOM 2654 C C . ARG A 1 340 ? -9.737 10.212 -1.990 1.00 86.75 340 ARG A C 1
ATOM 2656 O O . ARG A 1 340 ? -8.990 9.545 -2.705 1.00 86.75 340 ARG A O 1
ATOM 2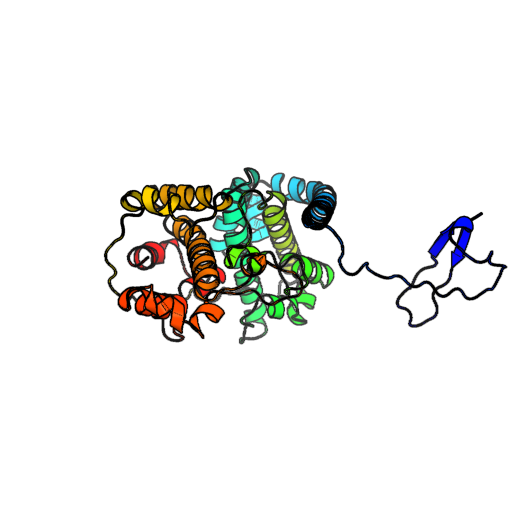663 N N . ILE A 1 341 ? -9.347 10.728 -0.822 1.00 87.12 341 ILE A N 1
ATOM 2664 C CA . ILE A 1 341 ? -7.965 10.707 -0.321 1.00 87.12 341 ILE A CA 1
ATOM 2665 C C . ILE A 1 341 ? -7.416 9.286 -0.319 1.00 87.12 341 ILE A C 1
ATOM 2667 O O . ILE A 1 341 ? -6.323 9.047 -0.824 1.00 87.12 341 ILE A O 1
ATOM 2671 N N . ARG A 1 342 ? -8.191 8.338 0.211 1.00 89.50 342 ARG A N 1
ATOM 2672 C CA . ARG A 1 342 ? -7.782 6.940 0.288 1.00 89.50 342 ARG A CA 1
ATOM 2673 C C . ARG A 1 342 ? -7.482 6.357 -1.086 1.00 89.50 342 ARG A C 1
ATOM 2675 O O . ARG A 1 342 ? -6.398 5.807 -1.265 1.00 89.50 342 ARG A O 1
ATOM 2682 N N . ASP A 1 343 ? -8.411 6.495 -2.029 1.00 89.00 343 ASP A N 1
ATOM 2683 C CA . ASP A 1 343 ? -8.250 5.958 -3.379 1.00 89.00 343 ASP A CA 1
ATOM 2684 C C . ASP A 1 343 ? -6.981 6.525 -4.011 1.00 89.00 343 ASP A C 1
ATOM 2686 O O . ASP A 1 343 ? -6.080 5.776 -4.386 1.00 89.00 343 ASP A O 1
ATOM 2690 N N . ARG A 1 344 ? -6.846 7.855 -4.021 1.00 90.38 344 ARG A N 1
ATOM 2691 C CA . ARG A 1 344 ? -5.710 8.535 -4.653 1.00 90.38 344 ARG A CA 1
ATOM 2692 C C . ARG A 1 344 ? -4.369 8.176 -4.010 1.00 90.38 344 ARG A C 1
ATOM 2694 O O . ARG A 1 344 ? -3.382 8.028 -4.726 1.00 90.38 344 ARG A O 1
ATOM 2701 N N . ILE A 1 345 ? -4.310 8.006 -2.686 1.00 91.69 345 ILE A N 1
ATOM 2702 C CA . ILE A 1 345 ? -3.093 7.539 -2.003 1.00 91.69 345 ILE A CA 1
ATOM 2703 C C . ILE A 1 345 ? -2.796 6.080 -2.381 1.00 91.69 345 ILE A C 1
ATOM 2705 O O . ILE A 1 345 ? -1.660 5.775 -2.740 1.00 91.69 345 ILE A O 1
ATOM 2709 N N . SER A 1 346 ? -3.800 5.196 -2.375 1.00 91.94 346 SER A N 1
ATOM 2710 C CA . SER A 1 346 ? -3.630 3.769 -2.708 1.00 91.94 346 SER A CA 1
ATOM 2711 C C . SER A 1 346 ? -3.228 3.498 -4.162 1.00 91.94 346 SER A C 1
ATOM 2713 O O . SER A 1 346 ? -2.744 2.416 -4.484 1.00 91.94 346 SER A O 1
ATOM 2715 N N . HIS A 1 347 ? -3.398 4.490 -5.037 1.00 91.69 347 HIS A N 1
ATOM 2716 C CA . HIS A 1 347 ? -2.962 4.465 -6.433 1.00 91.69 347 HIS A CA 1
ATOM 2717 C C . HIS A 1 347 ? -1.703 5.321 -6.687 1.00 91.69 347 HIS A C 1
ATOM 2719 O O . HIS A 1 347 ? -1.338 5.547 -7.842 1.00 91.69 347 HIS A O 1
ATOM 2725 N N . ALA A 1 348 ? -1.045 5.814 -5.626 1.00 92.69 348 ALA A N 1
ATOM 2726 C CA . ALA A 1 348 ? 0.109 6.719 -5.682 1.00 92.69 348 ALA A CA 1
ATOM 2727 C C . ALA A 1 348 ? -0.104 7.916 -6.637 1.00 92.69 348 ALA A C 1
ATOM 2729 O O . ALA A 1 348 ? 0.756 8.278 -7.446 1.00 92.69 348 ALA A O 1
ATOM 2730 N N . GLU A 1 349 ? -1.292 8.519 -6.571 1.00 90.50 349 GLU A N 1
ATOM 2731 C CA . GLU A 1 349 ? -1.661 9.692 -7.365 1.00 90.50 349 GLU A CA 1
ATOM 2732 C C . GLU A 1 349 ? -1.380 11.010 -6.643 1.00 90.50 349 GLU A C 1
ATOM 2734 O O . GLU A 1 349 ? -1.354 12.049 -7.297 1.00 90.50 349 GLU A O 1
ATOM 2739 N N . LEU A 1 350 ? -1.167 10.997 -5.325 1.00 87.25 350 LEU A N 1
ATOM 2740 C CA . LEU A 1 350 ? -0.880 12.201 -4.544 1.00 87.25 350 LEU A CA 1
ATOM 2741 C C . LEU A 1 350 ? 0.608 12.341 -4.245 1.00 87.25 350 LEU A C 1
ATOM 2743 O O . LEU A 1 350 ? 1.249 11.396 -3.800 1.00 87.25 350 LEU A O 1
ATOM 2747 N N . ASP A 1 351 ? 1.111 13.565 -4.390 1.00 81.56 351 ASP A N 1
ATOM 2748 C CA . ASP A 1 351 ? 2.402 13.965 -3.828 1.00 81.56 351 ASP A CA 1
ATOM 2749 C C . ASP A 1 351 ? 2.226 14.129 -2.313 1.00 81.56 351 ASP A C 1
ATOM 2751 O O . ASP A 1 351 ? 1.627 15.104 -1.839 1.00 81.56 351 ASP A O 1
ATOM 2755 N N . LEU A 1 352 ? 2.693 13.141 -1.554 1.00 74.12 352 LEU A N 1
ATOM 2756 C CA . LEU A 1 352 ? 2.535 13.108 -0.102 1.00 74.12 352 LEU A CA 1
ATOM 2757 C C . LEU A 1 352 ? 3.373 14.196 0.582 1.00 74.12 352 LEU A C 1
ATOM 2759 O O . LEU A 1 352 ? 2.994 14.691 1.638 1.00 74.12 352 LEU A O 1
ATOM 2763 N N . ILE A 1 353 ? 4.465 14.658 -0.021 1.00 67.06 353 ILE A N 1
ATOM 2764 C CA . ILE A 1 353 ? 5.269 15.735 0.568 1.00 67.06 353 ILE A CA 1
ATOM 2765 C C . ILE A 1 353 ? 4.494 17.056 0.513 1.00 67.06 353 ILE A C 1
ATOM 2767 O O . ILE A 1 353 ? 4.486 17.814 1.482 1.00 67.06 353 ILE A O 1
ATOM 2771 N N . LYS A 1 354 ? 3.805 17.328 -0.600 1.00 66.75 354 LYS A N 1
ATOM 2772 C CA . LYS A 1 354 ? 3.051 18.579 -0.781 1.00 66.75 354 LYS A CA 1
ATOM 2773 C C . LYS A 1 354 ? 1.666 18.562 -0.146 1.00 66.75 354 LYS A C 1
ATOM 2775 O O . LYS A 1 354 ? 1.218 19.598 0.336 1.00 66.75 354 LYS A O 1
ATOM 2780 N N . ASN A 1 355 ? 0.976 17.422 -0.168 1.00 64.38 355 ASN A N 1
ATOM 2781 C CA . ASN A 1 355 ? -0.438 17.365 0.202 1.00 64.38 355 ASN A CA 1
ATOM 2782 C C . ASN A 1 355 ? -0.686 16.841 1.622 1.00 64.38 355 ASN A C 1
ATOM 2784 O O . ASN A 1 355 ? -1.781 17.041 2.139 1.00 64.38 355 ASN A O 1
ATOM 2788 N N . CYS A 1 356 ? 0.283 16.200 2.288 1.00 63.62 356 CYS A N 1
ATOM 2789 C CA . CYS A 1 356 ? -0.032 15.513 3.543 1.00 63.62 356 CYS A CA 1
ATOM 2790 C C . CYS A 1 356 ? -0.481 16.425 4.676 1.00 63.62 356 CYS A C 1
ATOM 2792 O O . CYS A 1 356 ? -1.346 16.009 5.426 1.00 63.62 356 CYS A O 1
ATOM 2794 N N . LEU A 1 357 ? 0.022 17.655 4.804 1.00 57.78 357 LEU A N 1
ATOM 2795 C CA . LEU A 1 357 ? -0.484 18.567 5.840 1.00 57.78 357 LEU A CA 1
ATOM 2796 C C . LEU A 1 357 ? -1.963 18.908 5.620 1.00 57.78 357 LEU A C 1
ATOM 2798 O 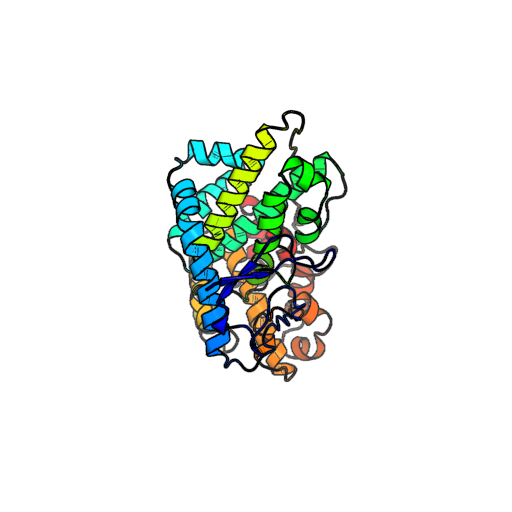O . LEU A 1 357 ? -2.746 18.874 6.562 1.00 57.78 357 LEU A O 1
ATOM 2802 N N . LEU A 1 358 ? -2.355 19.166 4.370 1.00 56.94 358 LEU A N 1
ATOM 2803 C CA . LEU A 1 358 ? -3.747 19.451 4.014 1.00 56.94 358 LEU A CA 1
ATOM 2804 C C . LEU A 1 358 ? -4.658 18.254 4.312 1.00 56.94 358 LEU A C 1
ATOM 2806 O O . LEU A 1 358 ? -5.783 18.436 4.756 1.00 56.94 358 LEU A O 1
ATOM 2810 N N . ILE A 1 359 ? -4.157 17.038 4.093 1.00 58.94 359 ILE A N 1
ATOM 2811 C CA . ILE A 1 359 ? -4.910 15.794 4.266 1.00 58.94 359 ILE A CA 1
ATOM 2812 C C . ILE A 1 359 ? -4.915 15.313 5.729 1.00 58.94 359 ILE A C 1
ATOM 2814 O O . ILE A 1 359 ? -5.898 14.729 6.173 1.00 58.94 359 ILE A O 1
ATOM 2818 N N . PHE A 1 360 ? -3.844 15.566 6.482 1.00 59.19 360 PHE A N 1
ATOM 2819 C CA . PHE A 1 360 ? -3.694 15.147 7.876 1.00 59.19 360 PHE A CA 1
ATOM 2820 C C . PHE A 1 360 ? -4.423 16.081 8.845 1.00 59.19 360 PHE A C 1
ATOM 2822 O O . PHE A 1 360 ? -4.920 15.628 9.857 1.00 59.19 360 PHE A O 1
ATOM 2829 N N . MET A 1 361 ? -4.531 17.382 8.558 1.00 55.44 361 MET A N 1
ATOM 2830 C CA . MET A 1 361 ? -5.316 18.298 9.401 1.00 55.44 361 MET A CA 1
ATOM 2831 C C . MET A 1 361 ? -6.786 17.874 9.633 1.00 55.44 361 MET A C 1
ATOM 2833 O O . MET A 1 361 ? -7.294 18.145 10.722 1.00 55.44 361 MET A O 1
ATOM 2837 N N . PRO A 1 362 ? -7.485 17.271 8.650 1.00 50.75 362 PRO A N 1
ATOM 2838 C CA . PRO A 1 362 ? -8.864 16.826 8.813 1.00 50.75 362 PRO A CA 1
ATOM 2839 C C . PRO A 1 362 ? -9.082 15.398 9.346 1.00 50.75 362 PRO A C 1
ATOM 2841 O O . PRO A 1 362 ? -10.225 15.078 9.678 1.00 50.75 362 PRO A O 1
ATOM 2844 N N . LEU A 1 363 ? -8.048 14.550 9.409 1.00 50.72 363 LEU A N 1
ATOM 2845 C CA . LEU A 1 363 ? -8.111 13.151 9.871 1.00 50.72 363 LEU A CA 1
ATOM 2846 C C . LEU A 1 363 ? -7.462 13.000 11.247 1.00 50.72 363 LEU A C 1
ATOM 2848 O O . LEU A 1 363 ? -8.001 12.205 12.050 1.00 50.72 363 LEU A O 1
#

Solvent-accessible surface area (backbone atoms only — not comparable to full-atom values): 20603 Å² total; per-residue (Å²): 117,70,41,78,45,75,51,60,94,88,72,83,49,90,57,74,44,81,39,59,48,90,79,46,80,71,88,76,61,90,94,65,93,76,89,82,81,86,74,79,84,80,80,87,65,54,84,64,52,57,51,51,50,52,52,48,52,52,48,58,47,44,65,66,40,46,63,54,42,51,52,63,64,69,47,52,75,64,64,44,38,64,34,31,43,84,49,33,74,67,45,26,53,52,50,57,50,31,66,62,43,13,74,76,21,33,59,44,11,40,51,22,37,54,50,51,45,10,41,49,45,37,30,54,42,25,52,46,40,72,82,39,88,73,59,67,91,45,60,46,56,51,54,65,29,68,70,51,30,72,56,46,38,56,68,57,33,49,53,46,32,45,45,46,22,50,66,84,36,68,15,45,50,56,36,46,64,56,37,54,61,40,31,90,70,23,49,34,63,58,38,44,50,52,50,42,50,48,32,53,43,33,60,35,45,68,77,43,83,84,67,76,76,63,75,70,81,62,59,81,69,69,88,81,58,72,8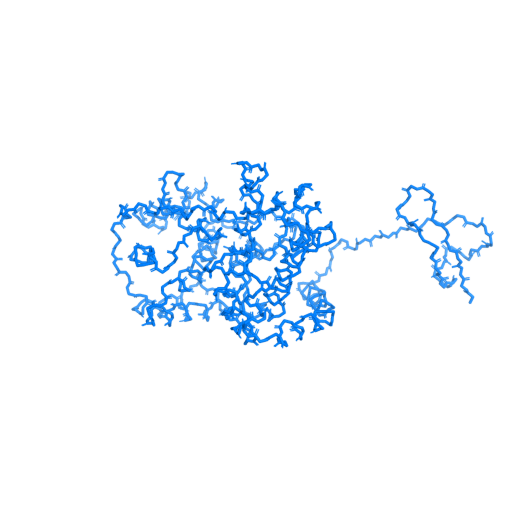9,42,80,74,70,58,59,77,79,45,42,66,56,52,71,66,33,91,48,47,56,81,74,48,46,63,47,59,52,50,23,46,54,26,45,75,70,70,35,40,44,64,13,49,65,52,44,55,14,50,52,40,37,26,51,41,47,50,46,30,59,76,68,70,50,68,73,69,62,72,48,84,54,66,90,55,85,76,74,42,61,68,62,48,64,77,64,34,76,66,52,59,72,74,44,56,67,70,57,52,51,49,51,41,40,42,48,61,36,89,92,38,64,20,49,59,59,38,50,59,41,52,27,50,57,46,87,80,43,22,68,72,59,52,45,52,104

Secondary structure (DSSP, 8-state):
-EEEEPPPTTSS--SPEEEEGGGSSS-PPTT-------PPP-S---HHHHHHHHHHHHHHHHHHHHHHHHHHHHS-HHHHHHHHGGG-HHHHHHHHHHHHHGGG-HHHHHHHHHHHHHHHHHHHHHHHTTT-SS--SSHHHHHT-HHHHHHH-HHHHHHHHHHHSSTTS--HHHHHHTT-S-TTT--THHHHHHHHHHHHHHHHHTT-TT----PPPPPPPPS---------HHHHHHHHHH-TTS-GGGHHHHHHHHHHHHTT-HHHHHHHHHHHHHHHHHHHHHHHHT--GGGGS--TTS----HHHHHHS-TTGGGTS-HHHHHHHHHHHT-TTS--HHHHHHTT-S-HHHHHHHHHTT-

Nearest PDB structures (foldseek):
  4ziw-assembly1_C  TM=2.123E-01  e=8.926E+00  Escherichia coli K-12